Protein AF-A0A250IG77-F1 (afdb_monomer)

Foldseek 3Di:
DDDDDDDDDDDDDPPPPPPPPPPPDLFWKWKFFDDKDKDPKDQQAFDKDFAPAQKAWFKKAWAAFSRTIIMTMIGHIFMAGPPPRHTDDFDKHKAKDDKDFWDQQQAQDKDFAPFLKAWGIKGWHDHSRTTIITIIIWIATNNFTWGWPPKDKDPWDQRNPRDMDGHPRQKGWGMKGHHRGSRTTIMTMITIIIGPPRGDDDDDDDDDDDDDDDDDDDDDDDDDDDDDDDDDDDDDDDDDDDD

Secondary structure (DSSP, 8-state):
-----PPP--------------------EEEEEEEEEEPPPEESTTEEEEPPTT-EEEEEEEESSTTSEEEEEEEEEEEEETTT--B----EEEEE-PPPPPEETTBTPPEEPPTTEEEEEEEEESSTTSEEEEEEEEEEETTEEEEEEEEEE---EETTBTPPEE--TTEEEEEEEEESSTTSEEEEEEEEEEETT---------------------PPPPPPP--PPP--PPPPP-PPPP-

Solvent-accessible surface area (backbone atoms only — not comparable to full-atom values): 14290 Å² total; per-residue (Å²): 134,90,82,89,81,85,82,90,79,86,80,83,79,81,78,80,78,79,80,78,76,76,78,75,72,62,50,53,38,30,45,26,52,65,57,76,46,72,51,75,71,39,48,39,40,67,31,74,48,64,46,60,89,70,32,32,28,32,30,42,31,30,29,50,58,58,83,15,43,29,31,42,26,26,21,31,69,43,39,24,34,69,87,80,63,44,80,47,92,73,52,74,45,70,47,76,50,72,64,48,70,78,38,50,37,36,74,47,53,72,47,66,40,57,92,38,32,30,30,26,29,44,31,30,38,58,57,64,82,19,44,32,30,41,22,31,24,44,46,25,51,72,82,35,47,34,39,71,42,83,71,44,69,54,69,78,38,47,41,36,72,54,51,70,47,65,49,58,73,54,26,34,28,29,31,43,29,31,38,46,54,62,87,33,41,33,34,42,26,30,22,28,37,34,46,53,84,45,62,76,82,72,88,81,76,90,78,88,84,83,91,84,83,86,83,89,82,82,83,83,79,86,81,80,84,83,83,79,85,88,86,81,90,78,81,88,81,79,85,82,83,89,130

pLDDT: mean 78.11, std 23.43, range [30.56, 98.81]

Sequence (243 aa):
MSALRPKNSFALLFMGSCLVSSLASAQTILIVPLERTDSSSMKESNSSYTCPSDKVLTGRMHTGDENGQTTYQCASLEAIDADTLAPISGTIRIEAQNWSGNIKESSGTWYNAPAGMVLIGRAHDGDENGNTRYRPARITLNGRAIEIIDSKTSGDIKESSGTWFKTETRQVMTGRMHKGDENKYTQYKSGTMRVTGSASSAPQAEGSGSTQTAPDAKAPAPQKTQTTPPGKTATPGSAPAPH

Radius of gyration: 30.43 Å; Cα contacts (8 Å, |Δi|>4): 508; chains: 1; bounding box: 106×56×99 Å

Structure (mmCIF, N/CA/C/O backbone):
data_AF-A0A250IG77-F1
#
_entry.id   AF-A0A250IG77-F1
#
loop_
_atom_site.group_PDB
_atom_site.id
_atom_site.type_symbol
_atom_site.label_atom_id
_atom_site.label_alt_id
_atom_site.label_comp_id
_atom_site.label_asym_id
_atom_site.label_entity_id
_atom_site.label_seq_id
_atom_site.pdbx_PDB_ins_code
_atom_site.Cartn_x
_atom_site.Cartn_y
_atom_site.Cartn_z
_atom_site.occupancy
_atom_site.B_iso_or_equiv
_atom_site.auth_seq_id
_atom_site.auth_comp_id
_atom_site.auth_asym_id
_atom_site.auth_atom_id
_atom_site.pdbx_PDB_model_num
ATOM 1 N N . MET A 1 1 ? -68.546 -6.751 67.400 1.00 44.62 1 MET A N 1
ATOM 2 C CA . MET A 1 1 ? -69.100 -6.659 66.030 1.00 44.62 1 MET A CA 1
ATOM 3 C C . MET A 1 1 ? -68.582 -5.356 65.427 1.00 44.62 1 MET A C 1
ATOM 5 O O . MET A 1 1 ? -69.090 -4.300 65.755 1.00 44.62 1 MET A O 1
ATOM 9 N N . SER A 1 2 ? -67.345 -5.340 64.928 1.00 44.12 2 SER A N 1
ATOM 10 C CA . SER A 1 2 ? -67.008 -5.407 63.491 1.00 44.12 2 SER A CA 1
ATOM 11 C C . SER A 1 2 ? -67.890 -4.532 62.597 1.00 44.12 2 SER A C 1
ATOM 13 O O . SER A 1 2 ? -68.978 -4.960 62.238 1.00 44.12 2 SER A O 1
ATOM 15 N N . ALA A 1 3 ? -67.393 -3.354 62.204 1.00 42.94 3 ALA A N 1
ATOM 16 C CA . ALA A 1 3 ? -66.965 -3.075 60.823 1.00 42.94 3 ALA A CA 1
ATOM 17 C C . ALA A 1 3 ? -66.635 -1.577 60.640 1.00 42.94 3 ALA A C 1
ATOM 19 O O . ALA A 1 3 ? -67.526 -0.738 60.541 1.00 42.94 3 ALA A O 1
ATOM 20 N N . LEU A 1 4 ? -65.340 -1.258 60.532 1.00 44.72 4 LEU A N 1
ATOM 21 C CA . LEU A 1 4 ? -64.867 -0.076 59.811 1.00 44.72 4 LEU A CA 1
ATOM 22 C C . LEU A 1 4 ? -64.847 -0.393 58.306 1.00 44.72 4 LEU A C 1
ATOM 24 O O . LEU A 1 4 ? -64.380 -1.460 57.908 1.00 44.72 4 LEU A O 1
ATOM 28 N N . ARG A 1 5 ? -65.260 0.558 57.464 1.00 49.44 5 ARG A N 1
ATOM 29 C CA . ARG A 1 5 ? -64.833 0.646 56.057 1.00 49.44 5 ARG A CA 1
ATOM 30 C C . ARG A 1 5 ? -64.412 2.084 55.743 1.00 49.44 5 ARG A C 1
ATOM 32 O O . ARG A 1 5 ? -65.267 2.967 55.802 1.00 49.44 5 ARG A O 1
ATOM 39 N N . PRO A 1 6 ? -63.147 2.340 55.372 1.00 49.59 6 PRO A N 1
ATOM 40 C CA . PRO A 1 6 ? -62.756 3.582 54.724 1.00 49.59 6 PRO A CA 1
ATOM 41 C C . PRO A 1 6 ? -62.931 3.501 53.203 1.00 49.59 6 PRO A C 1
ATOM 43 O O . PRO A 1 6 ? -62.907 2.430 52.598 1.00 49.59 6 PRO A O 1
ATOM 46 N N . LYS A 1 7 ? -63.134 4.680 52.616 1.00 51.81 7 LYS A N 1
ATOM 47 C CA . LYS A 1 7 ? -63.406 4.954 51.204 1.00 51.81 7 LYS A CA 1
ATOM 48 C C . LYS A 1 7 ? -62.146 4.758 50.349 1.00 51.81 7 LYS A C 1
ATOM 50 O O . LYS A 1 7 ? -61.064 5.185 50.740 1.00 51.81 7 LYS A O 1
ATOM 55 N N . ASN A 1 8 ? -62.326 4.158 49.172 1.00 49.00 8 ASN A N 1
ATOM 56 C CA . ASN A 1 8 ? -61.324 4.066 48.111 1.00 49.00 8 ASN A CA 1
ATOM 57 C C . ASN A 1 8 ? -60.872 5.464 47.663 1.00 49.00 8 ASN A C 1
ATOM 59 O O . ASN A 1 8 ? -61.681 6.221 47.129 1.00 49.00 8 ASN A O 1
ATOM 63 N N . SER A 1 9 ? -59.577 5.746 47.783 1.00 51.50 9 SER A N 1
ATOM 64 C CA . SER A 1 9 ? -58.898 6.796 47.022 1.00 51.50 9 SER A CA 1
ATOM 65 C C . SER A 1 9 ? -57.904 6.120 46.088 1.00 51.50 9 SER A C 1
ATOM 67 O O . SER A 1 9 ? -56.843 5.669 46.512 1.00 51.50 9 SER A O 1
ATOM 69 N N . PHE A 1 10 ? -58.281 6.002 44.817 1.00 49.00 10 PHE A N 1
ATOM 70 C CA . PHE A 1 10 ? -57.420 5.488 43.757 1.00 49.00 10 PHE A CA 1
ATOM 71 C C . PHE A 1 10 ? -56.623 6.673 43.196 1.00 49.00 10 PHE A C 1
ATOM 73 O O . PHE A 1 10 ? -57.133 7.449 42.391 1.00 49.00 10 PHE A O 1
ATOM 80 N N . ALA A 1 11 ? -55.396 6.869 43.682 1.00 52.88 11 ALA A N 1
ATOM 81 C CA . ALA A 1 11 ? -54.464 7.841 43.121 1.00 52.88 11 ALA A CA 1
ATOM 82 C C . ALA A 1 11 ? -53.708 7.178 41.961 1.00 52.88 11 ALA A C 1
ATOM 84 O O . ALA A 1 11 ? -52.839 6.334 42.174 1.00 52.88 11 ALA A O 1
ATOM 85 N N . LEU A 1 12 ? -54.074 7.536 40.729 1.00 47.31 12 LEU A N 1
ATOM 86 C CA . LEU A 1 12 ? -53.407 7.079 39.515 1.00 47.31 12 LEU A CA 1
ATOM 87 C C . LEU A 1 12 ? -52.185 7.973 39.254 1.00 47.31 12 LEU A C 1
ATOM 89 O O . LEU A 1 12 ? -52.312 9.091 38.759 1.00 47.31 12 LEU A O 1
ATOM 93 N N . LEU A 1 13 ? -51.002 7.490 39.633 1.00 45.78 13 LEU A N 1
ATOM 94 C CA . LEU A 1 13 ? -49.726 8.163 39.401 1.00 45.78 13 LEU A CA 1
ATOM 95 C C . LEU A 1 13 ? -49.204 7.780 38.004 1.00 45.78 13 LEU A C 1
ATOM 97 O O . LEU A 1 13 ? -48.682 6.684 37.809 1.00 45.78 13 LEU A O 1
ATOM 101 N N . PHE A 1 14 ? -49.353 8.667 37.018 1.00 49.00 14 PHE A N 1
ATOM 102 C CA . PHE A 1 14 ? -48.696 8.513 35.717 1.00 49.00 14 PHE A CA 1
ATOM 103 C C . PHE A 1 14 ? -47.200 8.832 35.870 1.00 49.00 14 PHE A C 1
ATOM 105 O O . PHE A 1 14 ? -46.791 9.991 35.816 1.00 49.00 14 PHE A O 1
ATOM 112 N N . MET A 1 15 ? -46.368 7.805 36.062 1.00 58.28 15 MET A N 1
ATOM 113 C CA . MET A 1 15 ? -44.931 7.920 35.810 1.00 58.28 15 MET A CA 1
ATOM 114 C C . MET A 1 15 ? -44.719 8.006 34.296 1.00 58.28 15 MET A C 1
ATOM 116 O O . MET A 1 15 ? -44.738 6.999 33.591 1.00 58.28 15 MET A O 1
ATOM 120 N N . GLY A 1 16 ? -44.542 9.228 33.794 1.00 53.66 16 GLY A N 1
ATOM 121 C CA . GLY A 1 16 ? -44.056 9.473 32.442 1.00 53.66 16 GLY A CA 1
ATOM 122 C C . GLY A 1 16 ? -42.632 8.942 32.304 1.00 53.66 16 GLY A C 1
ATOM 123 O O . GLY A 1 16 ? -41.673 9.618 32.666 1.00 53.66 16 GLY A O 1
ATOM 124 N N . SER A 1 17 ? -42.497 7.715 31.802 1.00 55.66 17 SER A N 1
ATOM 125 C CA . SER A 1 17 ? -41.216 7.160 31.375 1.00 55.66 17 SER A CA 1
ATOM 126 C C . SER A 1 17 ? -40.804 7.865 30.085 1.00 55.66 17 SER A C 1
ATOM 128 O O . SER A 1 17 ? -41.314 7.579 29.002 1.00 55.66 17 SER A O 1
ATOM 130 N N . CYS A 1 18 ? -39.922 8.853 30.215 1.00 49.91 18 CYS A N 1
ATOM 131 C CA . CYS A 1 18 ? -39.268 9.478 29.078 1.00 49.91 18 CYS A CA 1
ATOM 132 C C . CYS A 1 18 ? -38.214 8.491 28.554 1.00 49.91 18 CYS A C 1
ATOM 134 O O . CYS A 1 18 ? -37.095 8.428 29.062 1.00 49.91 18 CYS A O 1
ATOM 136 N N . LEU A 1 19 ? -38.599 7.673 27.573 1.00 50.84 19 LEU A N 1
ATOM 137 C CA . LEU A 1 19 ? -37.676 6.863 26.782 1.00 50.84 19 LEU A CA 1
ATOM 138 C C . LEU A 1 19 ? -36.821 7.806 25.926 1.00 50.84 19 LEU A C 1
ATOM 140 O O . LEU A 1 19 ? -37.134 8.077 24.767 1.00 50.84 19 LEU A O 1
ATOM 144 N N . VAL A 1 20 ? -35.725 8.311 26.496 1.00 56.19 20 VAL A N 1
ATOM 145 C CA . VAL A 1 20 ? -34.598 8.819 25.708 1.00 56.19 20 VAL A CA 1
ATOM 146 C C . VAL A 1 20 ? -34.033 7.633 24.939 1.00 56.19 20 VAL A C 1
ATOM 148 O O . VAL A 1 20 ? -33.220 6.859 25.437 1.00 56.19 20 VAL A O 1
ATOM 151 N N . SER A 1 21 ? -34.537 7.452 23.722 1.00 53.34 21 SER A N 1
ATOM 152 C CA . SER A 1 21 ? -33.991 6.500 22.768 1.00 53.34 21 SER A CA 1
ATOM 153 C C . SER A 1 21 ? -32.617 7.023 22.366 1.00 53.34 21 SER A C 1
ATOM 155 O O . SER A 1 21 ? -32.501 7.892 21.505 1.00 53.34 21 SER A O 1
ATOM 157 N N . SER A 1 22 ? -31.574 6.559 23.057 1.00 56.19 22 SER A N 1
ATOM 158 C CA . SER A 1 22 ? -30.196 6.772 22.630 1.00 56.19 22 SER A CA 1
ATOM 159 C C . SER A 1 22 ? -30.050 6.107 21.266 1.00 56.19 22 SER A C 1
ATOM 161 O O . SER A 1 22 ? -30.058 4.882 21.150 1.00 56.19 22 SER A O 1
ATOM 163 N N . LEU A 1 23 ? -29.969 6.921 20.216 1.00 53.47 23 LEU A N 1
ATOM 164 C CA . LEU A 1 23 ? -29.430 6.477 18.943 1.00 53.47 23 LEU A CA 1
ATOM 165 C C . LEU A 1 23 ? -27.947 6.203 19.195 1.00 53.47 23 LEU A C 1
ATOM 167 O O . LEU A 1 23 ? -27.118 7.105 19.106 1.00 53.47 23 LEU A O 1
ATOM 171 N N . ALA A 1 24 ? -27.623 4.972 19.588 1.00 55.81 24 ALA A N 1
ATOM 172 C CA . ALA A 1 24 ? -26.251 4.503 19.577 1.00 55.81 24 ALA A CA 1
ATOM 173 C C . ALA A 1 24 ? -25.778 4.579 18.121 1.00 55.81 24 ALA A C 1
ATOM 175 O O . ALA A 1 24 ? -26.185 3.771 17.285 1.00 55.81 24 ALA A O 1
ATOM 176 N N . SER A 1 25 ? -24.982 5.603 17.804 1.00 58.41 25 SER A N 1
ATOM 177 C CA . SER A 1 25 ? -24.300 5.675 16.517 1.00 58.41 25 SER A CA 1
ATOM 178 C C . SER A 1 25 ? -23.472 4.403 16.372 1.00 58.41 25 SER A C 1
ATOM 180 O O . SER A 1 25 ? -22.754 4.013 17.297 1.00 58.41 25 SER A O 1
ATOM 182 N N . ALA A 1 26 ? -23.616 3.717 15.241 1.00 69.44 26 ALA A N 1
ATOM 183 C CA . ALA A 1 26 ? -22.794 2.561 14.937 1.00 69.44 26 ALA A CA 1
ATOM 184 C C . ALA A 1 26 ? -21.328 3.017 14.919 1.00 69.44 26 ALA A C 1
ATOM 186 O O . ALA A 1 26 ? -20.930 3.804 14.059 1.00 69.44 26 ALA A O 1
ATOM 187 N N . GLN A 1 27 ? -20.547 2.565 15.904 1.00 84.06 27 GLN A N 1
ATOM 188 C CA . GLN A 1 27 ? -19.141 2.931 16.034 1.00 84.06 27 GLN A CA 1
ATOM 189 C C . GLN A 1 27 ? -18.409 2.591 14.735 1.00 84.06 27 GLN A C 1
ATOM 191 O O . GLN A 1 27 ? -18.362 1.428 14.353 1.00 84.06 27 GLN A O 1
ATOM 196 N N . THR A 1 28 ? -17.823 3.572 14.050 1.00 94.50 28 THR A N 1
ATOM 197 C CA . THR A 1 28 ? -17.035 3.298 12.841 1.00 94.50 28 THR A CA 1
ATOM 198 C C . THR A 1 28 ? -15.580 3.084 13.227 1.00 94.50 28 THR A C 1
ATOM 200 O O . THR A 1 28 ? -14.943 3.977 13.773 1.00 94.50 28 THR A O 1
ATOM 203 N N . ILE A 1 29 ? -15.045 1.901 12.922 1.00 97.50 29 ILE A N 1
ATOM 204 C CA . ILE A 1 29 ? -13.653 1.549 13.219 1.00 97.50 29 ILE A CA 1
ATOM 205 C C . ILE A 1 29 ? -12.837 1.585 11.932 1.00 97.50 29 ILE A C 1
ATOM 207 O O . ILE A 1 29 ? -13.171 0.898 10.958 1.00 97.50 29 ILE A O 1
ATOM 211 N N . LEU A 1 30 ? -11.749 2.350 11.945 1.00 98.19 30 LEU A N 1
ATOM 212 C CA . LEU A 1 30 ? -10.751 2.370 10.881 1.00 98.19 30 LEU A CA 1
ATOM 213 C C . LEU A 1 30 ? -9.507 1.604 11.319 1.00 98.19 30 LEU A C 1
ATOM 215 O O . LEU A 1 30 ? -9.158 1.607 12.495 1.00 98.19 30 LEU A O 1
ATOM 219 N N . ILE A 1 31 ? -8.817 0.989 10.363 1.00 98.50 31 ILE A N 1
ATOM 220 C CA . ILE A 1 31 ? -7.440 0.530 10.555 1.00 98.50 31 ILE A CA 1
ATOM 221 C C . ILE A 1 31 ? -6.542 1.464 9.748 1.00 98.50 31 ILE A C 1
ATOM 223 O O . ILE A 1 31 ? -6.747 1.637 8.545 1.00 98.50 31 ILE A O 1
ATOM 227 N N . VAL A 1 32 ? -5.567 2.088 10.400 1.00 98.62 32 VAL A N 1
ATOM 228 C CA . VAL A 1 32 ? -4.735 3.142 9.810 1.00 98.62 32 VAL A CA 1
ATOM 229 C C . VAL A 1 32 ? -3.244 2.822 9.938 1.00 98.62 32 VAL A C 1
ATOM 231 O O . VAL A 1 32 ? -2.846 2.128 10.872 1.00 98.62 32 VAL A O 1
ATOM 234 N N . PRO A 1 33 ? -2.401 3.317 9.013 1.00 98.62 33 PRO A N 1
ATOM 235 C CA . PRO A 1 33 ? -0.952 3.342 9.193 1.00 98.62 33 PRO A CA 1
ATOM 236 C C . PRO A 1 33 ? -0.542 4.083 10.471 1.00 98.62 33 PRO A C 1
ATOM 238 O O . PRO A 1 33 ? -0.956 5.224 10.665 1.00 98.62 33 PRO A O 1
ATOM 241 N N . LEU A 1 34 ? 0.320 3.466 11.281 1.00 97.62 34 LEU A N 1
ATOM 242 C CA . LEU A 1 34 ? 0.902 4.067 12.484 1.00 97.62 34 LEU A CA 1
ATOM 243 C C . LEU A 1 34 ? 2.367 4.457 12.248 1.00 97.62 34 LEU A C 1
ATOM 245 O O . LEU A 1 34 ? 2.665 5.609 11.939 1.00 97.62 34 LEU A O 1
ATOM 249 N N . GLU A 1 35 ? 3.293 3.497 12.327 1.00 97.81 35 GLU A N 1
ATOM 250 C CA . GLU A 1 35 ? 4.724 3.764 12.163 1.00 97.81 35 GLU A CA 1
ATOM 251 C C . GLU A 1 35 ? 5.185 3.387 10.764 1.00 97.81 35 GLU A C 1
ATOM 253 O O . GLU A 1 35 ? 5.147 2.213 10.383 1.00 97.81 35 GLU A O 1
ATOM 258 N N . ARG A 1 36 ? 5.662 4.384 10.016 1.00 98.38 36 ARG A N 1
ATOM 259 C CA . ARG A 1 36 ? 6.158 4.230 8.647 1.00 98.38 36 ARG A CA 1
ATOM 260 C C . ARG A 1 36 ? 7.675 4.110 8.629 1.00 98.38 36 ARG A C 1
ATOM 262 O O . ARG A 1 36 ? 8.375 4.943 9.195 1.00 98.38 36 ARG A O 1
ATOM 269 N N . THR A 1 37 ? 8.170 3.102 7.927 1.00 98.19 37 THR A N 1
ATOM 270 C CA . THR A 1 37 ? 9.596 2.819 7.757 1.00 98.19 37 THR A CA 1
ATOM 271 C C . THR A 1 37 ? 9.890 2.518 6.299 1.00 98.19 37 THR A C 1
ATOM 273 O O . THR A 1 37 ? 9.183 1.719 5.677 1.00 98.19 37 THR A O 1
ATOM 276 N N . ASP A 1 38 ? 10.947 3.122 5.774 1.00 98.38 38 ASP A N 1
ATOM 277 C CA . ASP A 1 38 ? 11.405 2.869 4.414 1.00 98.38 38 ASP A CA 1
ATOM 278 C C . ASP A 1 38 ? 12.317 1.625 4.401 1.00 98.38 38 ASP A C 1
ATOM 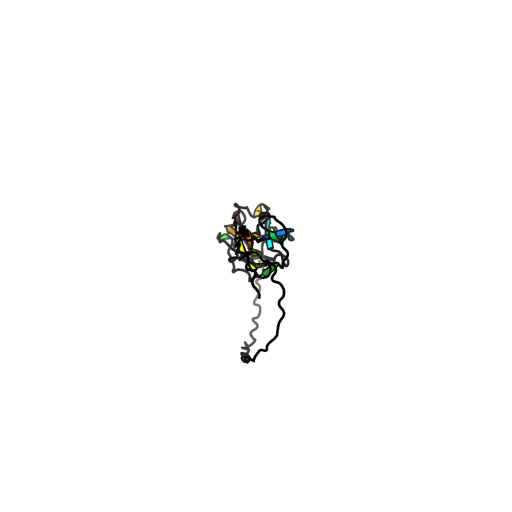280 O O . ASP A 1 38 ? 13.055 1.357 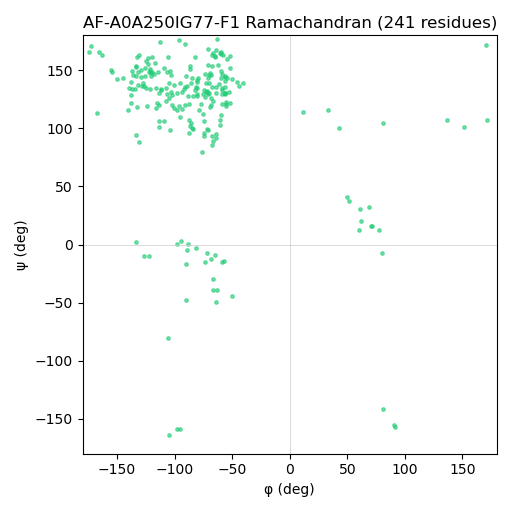5.352 1.00 98.38 38 ASP A O 1
ATOM 284 N N . SER A 1 39 ? 12.235 0.824 3.342 1.00 97.69 39 SER A N 1
ATOM 285 C CA . SER A 1 39 ? 13.111 -0.324 3.126 1.00 97.69 39 SER A CA 1
ATOM 286 C C . SER A 1 39 ? 14.526 0.132 2.772 1.00 97.69 39 SER A C 1
ATOM 288 O O . SER A 1 39 ? 14.760 1.280 2.396 1.00 97.69 39 SER A O 1
ATOM 290 N N . SER A 1 40 ? 15.486 -0.791 2.781 1.00 96.31 40 SER A N 1
ATOM 291 C CA . SER A 1 40 ? 16.699 -0.585 1.987 1.00 96.31 40 SER A CA 1
ATOM 292 C C . SER A 1 40 ? 16.331 -0.446 0.506 1.00 96.31 40 SER A C 1
ATOM 294 O O . SER A 1 40 ? 15.344 -1.033 0.048 1.00 96.31 40 SER A O 1
ATOM 296 N N . SER A 1 41 ? 17.116 0.329 -0.240 1.00 94.19 41 SER A N 1
ATOM 297 C CA . SER A 1 41 ? 16.988 0.392 -1.694 1.00 94.19 41 SER A CA 1
ATOM 298 C C . SER A 1 41 ? 17.468 -0.905 -2.339 1.00 94.19 41 SER A C 1
ATOM 300 O O . SER A 1 41 ? 18.453 -1.499 -1.898 1.00 94.19 41 SER A O 1
ATOM 302 N N . MET A 1 42 ? 16.802 -1.319 -3.408 1.00 93.19 42 MET A N 1
ATOM 303 C CA . MET A 1 42 ? 17.156 -2.498 -4.191 1.00 93.19 42 MET A CA 1
ATOM 304 C C . MET A 1 42 ? 17.037 -2.200 -5.678 1.00 93.19 42 MET A C 1
ATOM 306 O O . MET A 1 42 ? 16.191 -1.401 -6.070 1.00 93.19 42 MET A O 1
ATOM 310 N N . LYS A 1 43 ? 17.863 -2.858 -6.490 1.00 90.19 43 LYS A N 1
ATOM 311 C CA . LYS A 1 43 ? 17.778 -2.752 -7.947 1.00 90.19 43 LYS A CA 1
ATOM 312 C C . LYS A 1 43 ? 16.372 -3.140 -8.404 1.00 90.19 43 LYS A C 1
ATOM 314 O O . LYS A 1 43 ? 15.851 -4.131 -7.902 1.00 90.19 43 LYS A O 1
ATOM 319 N N . GLU A 1 44 ? 15.764 -2.386 -9.313 1.00 83.56 44 GLU A N 1
ATOM 320 C CA . GLU A 1 44 ? 14.399 -2.657 -9.781 1.00 83.56 44 GLU A CA 1
ATOM 321 C C . GLU A 1 44 ? 14.303 -4.000 -10.513 1.00 83.56 44 GLU A C 1
ATOM 323 O O . GLU A 1 44 ? 13.460 -4.832 -10.155 1.00 83.56 44 GLU A O 1
ATOM 328 N N . SER A 1 45 ? 15.209 -4.247 -11.467 1.00 85.06 45 SER A N 1
ATOM 329 C CA . SER A 1 45 ? 15.297 -5.533 -12.161 1.00 85.06 45 SER A CA 1
ATOM 330 C C . SER A 1 45 ? 15.557 -6.669 -11.168 1.00 85.06 45 SER A C 1
ATOM 332 O O . SER A 1 45 ? 16.491 -6.591 -10.360 1.00 85.06 45 SER A O 1
ATOM 334 N N . ASN A 1 46 ? 14.803 -7.758 -11.290 1.00 85.94 46 ASN A N 1
ATOM 335 C CA . ASN A 1 46 ? 14.952 -8.982 -10.495 1.00 85.94 46 ASN A CA 1
ATOM 336 C C . ASN A 1 46 ? 14.752 -8.757 -8.983 1.00 85.94 46 ASN A C 1
ATOM 338 O O . ASN A 1 46 ? 15.345 -9.453 -8.152 1.00 85.94 46 ASN A O 1
ATOM 342 N N . SER A 1 47 ? 13.916 -7.786 -8.610 1.00 90.69 47 SER A N 1
ATOM 343 C CA . SER A 1 47 ? 13.545 -7.527 -7.222 1.00 90.69 47 SER A CA 1
ATOM 344 C C . SER A 1 47 ? 12.315 -8.318 -6.795 1.00 90.69 47 SER A C 1
ATOM 346 O O . SER A 1 47 ? 11.353 -8.511 -7.534 1.00 90.69 47 SER A O 1
ATOM 348 N N . SER A 1 48 ? 12.308 -8.741 -5.535 1.00 95.50 48 SER A N 1
ATOM 349 C CA . SER A 1 48 ? 11.115 -9.252 -4.871 1.00 95.50 48 SER A CA 1
ATOM 350 C C . SER A 1 48 ? 11.106 -8.743 -3.444 1.00 95.50 48 SER A C 1
ATOM 352 O O . SER A 1 48 ? 11.975 -9.090 -2.646 1.00 95.50 48 SER A O 1
ATOM 354 N N . TYR A 1 49 ? 10.109 -7.929 -3.121 1.00 97.56 49 TYR A N 1
ATOM 355 C CA . TYR A 1 49 ? 9.966 -7.312 -1.817 1.00 97.56 49 TYR A CA 1
ATOM 356 C C . TYR A 1 49 ? 8.599 -7.615 -1.212 1.00 97.56 49 TYR A C 1
ATOM 358 O O . TYR A 1 49 ? 7.558 -7.518 -1.860 1.00 97.56 49 TYR A O 1
ATOM 366 N N . THR A 1 50 ? 8.599 -7.979 0.063 1.00 98.38 50 THR A N 1
ATOM 367 C CA . THR A 1 50 ? 7.412 -8.002 0.918 1.00 98.38 50 THR A CA 1
ATOM 368 C C . THR A 1 50 ? 7.771 -7.215 2.169 1.00 98.38 50 THR A C 1
ATOM 370 O O . THR A 1 50 ? 8.869 -7.390 2.699 1.00 98.38 50 THR A O 1
ATOM 373 N N . CYS A 1 51 ? 6.866 -6.353 2.629 1.00 98.50 51 CYS A N 1
ATOM 374 C CA . CYS A 1 51 ? 7.019 -5.678 3.908 1.00 98.50 51 CYS A CA 1
ATOM 375 C C . CYS A 1 51 ? 7.292 -6.696 5.031 1.00 98.50 51 CYS A C 1
ATOM 377 O O . CYS A 1 51 ? 6.844 -7.845 4.938 1.00 98.50 51 CYS A O 1
ATOM 379 N N . PRO A 1 52 ? 8.001 -6.289 6.101 1.00 97.12 52 PRO A N 1
ATOM 380 C CA . PRO A 1 52 ? 8.132 -7.109 7.301 1.00 97.12 52 PRO A CA 1
ATOM 381 C C . PRO A 1 52 ? 6.772 -7.581 7.828 1.00 97.12 52 PRO A C 1
ATOM 383 O O . PRO A 1 52 ? 5.732 -7.010 7.483 1.00 97.12 52 PRO A O 1
ATOM 386 N N . SER A 1 53 ? 6.785 -8.608 8.683 1.00 92.00 53 SER A N 1
ATOM 387 C CA . SER A 1 53 ? 5.563 -9.110 9.317 1.00 92.00 53 SER A CA 1
ATOM 388 C C . SER A 1 53 ? 4.767 -7.969 9.955 1.00 92.00 53 SER A C 1
ATOM 390 O O . SER A 1 53 ? 5.339 -7.015 10.485 1.00 92.00 53 SER A O 1
ATOM 392 N N . ASP A 1 54 ? 3.443 -8.063 9.856 1.00 93.44 54 ASP A N 1
ATOM 393 C CA . ASP A 1 54 ? 2.497 -7.097 10.425 1.00 93.44 54 ASP A CA 1
ATOM 394 C C . ASP A 1 54 ? 2.603 -5.668 9.863 1.00 93.44 54 ASP A C 1
ATOM 396 O O . ASP A 1 54 ? 2.111 -4.711 10.466 1.00 93.44 54 ASP A O 1
ATOM 400 N N . LYS A 1 55 ? 3.196 -5.511 8.670 1.00 98.56 55 LYS A N 1
ATOM 401 C CA . LYS A 1 55 ? 3.243 -4.236 7.949 1.00 98.56 55 LYS A CA 1
ATOM 402 C C . LYS A 1 55 ? 2.645 -4.318 6.546 1.00 98.56 55 LYS A C 1
ATOM 404 O O . LYS A 1 55 ? 2.625 -5.368 5.906 1.00 98.56 55 LYS A O 1
ATOM 409 N N . VAL A 1 56 ? 2.186 -3.170 6.052 1.00 98.75 56 VAL A N 1
ATOM 410 C CA . VAL A 1 56 ? 1.598 -3.010 4.709 1.00 98.75 56 VAL A CA 1
ATOM 411 C C . VAL A 1 56 ? 2.310 -1.934 3.908 1.00 98.75 56 VAL A C 1
ATOM 413 O O . VAL A 1 56 ? 2.933 -1.048 4.490 1.00 98.75 56 VAL A O 1
ATOM 416 N N . LEU A 1 57 ? 2.197 -1.983 2.579 1.00 98.81 57 LEU A N 1
ATOM 417 C CA . LEU A 1 57 ? 2.775 -0.960 1.712 1.00 98.81 57 LEU A CA 1
ATOM 418 C C . LEU A 1 57 ? 1.995 0.352 1.810 1.00 98.81 57 LEU A C 1
ATOM 420 O O . LEU A 1 57 ? 0.768 0.397 1.675 1.00 98.81 57 LEU A O 1
ATOM 424 N N . THR A 1 58 ? 2.738 1.439 1.978 1.00 98.75 58 THR A N 1
ATOM 425 C CA . THR A 1 58 ? 2.207 2.805 2.040 1.00 98.75 58 THR A CA 1
ATOM 426 C C . THR A 1 58 ? 2.982 3.791 1.173 1.00 98.75 58 THR A C 1
ATOM 428 O O . THR A 1 58 ? 2.665 4.978 1.152 1.00 98.75 58 THR A O 1
ATOM 431 N N . GLY A 1 59 ? 3.990 3.327 0.440 1.00 98.00 59 GLY A N 1
ATOM 432 C CA . GLY A 1 59 ? 4.695 4.151 -0.526 1.00 98.00 59 GLY A CA 1
ATOM 433 C C . GLY A 1 59 ? 5.717 3.375 -1.340 1.00 98.00 59 GLY A C 1
ATOM 434 O O . GLY A 1 59 ? 6.100 2.253 -0.999 1.00 98.00 59 GLY A O 1
ATOM 435 N N . ARG A 1 60 ? 6.159 4.003 -2.424 1.00 96.75 60 ARG A N 1
ATOM 436 C CA . ARG A 1 60 ? 7.248 3.534 -3.277 1.00 96.75 60 ARG A CA 1
ATOM 437 C C . ARG A 1 60 ? 7.946 4.734 -3.902 1.00 96.75 60 ARG A C 1
ATOM 439 O O . ARG A 1 60 ? 7.293 5.693 -4.308 1.00 96.75 60 ARG A O 1
ATOM 446 N N . MET A 1 61 ? 9.257 4.633 -4.022 1.00 94.25 61 MET A N 1
ATOM 447 C CA . MET A 1 61 ? 10.091 5.479 -4.860 1.00 94.25 61 MET A CA 1
ATOM 448 C C . MET A 1 61 ? 10.901 4.581 -5.779 1.00 94.25 61 MET A C 1
ATOM 450 O O . MET A 1 61 ? 11.321 3.496 -5.378 1.00 94.25 61 MET A O 1
ATOM 454 N N . HIS A 1 62 ? 11.120 5.057 -6.990 1.00 89.31 62 HIS A N 1
ATOM 455 C CA . HIS A 1 62 ? 12.081 4.496 -7.917 1.00 89.31 62 HIS A CA 1
ATOM 456 C C . HIS A 1 62 ? 12.920 5.650 -8.485 1.00 89.31 62 HIS A C 1
ATOM 458 O O . HIS A 1 62 ? 12.436 6.780 -8.540 1.00 89.31 62 HIS A O 1
ATOM 464 N N . THR A 1 63 ? 14.185 5.403 -8.810 1.00 87.06 63 THR A N 1
ATOM 465 C CA . THR A 1 63 ? 15.112 6.386 -9.394 1.00 87.06 63 THR A CA 1
ATOM 466 C C . THR A 1 63 ? 15.895 5.727 -10.514 1.00 87.06 63 THR A C 1
ATOM 468 O O . THR A 1 63 ? 16.515 4.700 -10.245 1.00 87.06 63 THR A O 1
ATOM 471 N N . GLY A 1 64 ? 16.028 6.384 -11.665 1.00 83.50 64 GLY A N 1
ATOM 472 C CA . GLY A 1 64 ? 16.853 5.878 -12.764 1.00 83.50 64 GLY A CA 1
ATOM 473 C C . GLY A 1 64 ? 16.082 4.994 -13.736 1.00 83.50 64 GLY A C 1
ATOM 474 O O . GLY A 1 64 ? 14.884 5.211 -13.908 1.00 83.50 64 GLY A O 1
ATOM 475 N N . ASP A 1 65 ? 16.822 4.115 -14.413 1.00 76.38 65 ASP A N 1
ATOM 476 C CA . ASP A 1 65 ? 16.267 3.121 -15.327 1.00 76.38 65 ASP A CA 1
ATOM 477 C C . ASP A 1 65 ? 16.051 1.748 -14.629 1.00 76.38 65 ASP A C 1
ATOM 479 O O . ASP A 1 65 ? 16.037 1.691 -13.398 1.00 76.38 65 ASP A O 1
ATOM 483 N N . GLU A 1 66 ? 15.957 0.615 -15.340 1.00 66.88 66 GLU A N 1
ATOM 484 C CA . GLU A 1 66 ? 15.703 -0.688 -14.700 1.00 66.88 66 GLU A CA 1
ATOM 485 C C . GLU A 1 66 ? 16.890 -1.154 -13.841 1.00 66.88 66 GLU A C 1
ATOM 487 O O . GLU A 1 66 ? 16.787 -2.084 -13.025 1.00 66.88 66 GLU A O 1
ATOM 492 N N . ASN A 1 67 ? 18.041 -0.487 -13.989 1.00 77.75 67 ASN A N 1
ATOM 493 C CA . ASN A 1 67 ? 19.201 -0.607 -13.107 1.00 77.75 67 ASN A CA 1
ATOM 494 C C . ASN A 1 67 ? 19.181 0.359 -11.923 1.00 77.75 67 ASN A C 1
ATOM 496 O O . ASN A 1 67 ? 20.042 0.296 -11.043 1.00 77.75 67 ASN A O 1
ATOM 500 N N . GLY A 1 68 ? 18.182 1.218 -11.906 1.00 85.25 68 GLY A N 1
ATOM 501 C CA . GLY A 1 68 ? 17.800 2.127 -10.865 1.00 85.25 68 GLY A CA 1
ATOM 502 C C . GLY A 1 68 ? 17.343 1.448 -9.585 1.00 85.25 68 GLY A C 1
ATOM 503 O O . GLY A 1 68 ? 17.102 0.241 -9.491 1.00 85.25 68 GLY A O 1
ATOM 504 N N . GLN A 1 69 ? 17.243 2.279 -8.557 1.00 91.88 69 GLN A N 1
ATOM 505 C CA . GLN A 1 69 ? 17.001 1.854 -7.192 1.00 91.88 69 GLN A CA 1
ATOM 506 C C . GLN A 1 69 ? 15.544 2.083 -6.812 1.00 91.88 69 GLN A C 1
ATOM 508 O O . GLN A 1 69 ? 15.018 3.190 -6.921 1.00 91.88 69 GLN A O 1
ATOM 513 N N . THR A 1 70 ? 14.920 1.037 -6.291 1.00 94.00 70 THR A N 1
ATOM 514 C CA . THR A 1 70 ? 13.571 1.060 -5.739 1.00 94.00 70 THR A CA 1
ATOM 515 C C . THR A 1 70 ? 13.614 0.966 -4.229 1.00 94.00 70 THR A C 1
ATOM 517 O O . THR A 1 70 ? 14.297 0.118 -3.654 1.00 94.00 70 THR A O 1
ATOM 520 N N . THR A 1 71 ? 12.828 1.818 -3.584 1.00 97.25 71 THR A N 1
ATOM 521 C CA . THR A 1 71 ? 12.612 1.813 -2.141 1.00 97.25 71 THR A CA 1
ATOM 522 C C . THR A 1 71 ? 11.120 1.757 -1.862 1.00 97.25 71 THR A C 1
ATOM 524 O O . THR A 1 71 ? 10.327 2.465 -2.486 1.00 97.25 71 THR A O 1
ATOM 527 N N . TYR A 1 72 ? 10.726 0.924 -0.908 1.00 98.44 72 TYR A N 1
ATOM 528 C CA . TYR A 1 72 ? 9.342 0.792 -0.470 1.00 98.44 72 TYR A CA 1
ATOM 529 C C . TYR A 1 72 ? 9.165 1.437 0.897 1.00 98.44 72 TYR A C 1
ATOM 531 O O . TYR A 1 72 ? 10.077 1.416 1.715 1.00 98.44 72 TYR A O 1
ATOM 539 N N . GLN A 1 73 ? 7.980 1.972 1.164 1.00 98.69 73 GLN A N 1
ATOM 540 C CA . GLN A 1 73 ? 7.586 2.360 2.511 1.00 98.69 73 GLN A CA 1
ATOM 541 C C . GLN A 1 73 ? 6.563 1.362 3.041 1.00 98.69 73 GLN A C 1
ATOM 543 O O . GLN A 1 73 ? 5.556 1.085 2.384 1.00 98.69 73 GLN A O 1
ATOM 548 N N . CYS A 1 74 ? 6.820 0.867 4.246 1.00 98.81 74 CYS A N 1
ATOM 549 C CA . CYS A 1 74 ? 5.940 -0.029 4.977 1.00 98.81 74 CYS A CA 1
ATOM 550 C C . CYS A 1 74 ? 5.424 0.650 6.243 1.00 98.81 74 CYS A C 1
ATOM 552 O O . CYS A 1 74 ? 6.154 1.425 6.858 1.00 98.81 74 CYS A O 1
ATOM 554 N N . ALA A 1 75 ? 4.208 0.321 6.673 1.00 98.81 75 ALA A N 1
ATOM 555 C CA . ALA A 1 75 ? 3.647 0.824 7.921 1.00 98.81 75 ALA A CA 1
ATOM 556 C C . ALA A 1 75 ? 3.127 -0.295 8.823 1.00 98.81 75 ALA A C 1
ATOM 558 O O . ALA A 1 75 ? 2.487 -1.219 8.320 1.00 98.81 75 ALA A O 1
ATOM 559 N N . SER A 1 76 ? 3.364 -0.193 10.138 1.00 98.62 76 SER A N 1
ATOM 560 C CA . SER A 1 76 ? 2.525 -0.904 11.119 1.00 98.62 76 SER A CA 1
ATOM 561 C C . SER A 1 76 ? 1.110 -0.326 11.111 1.00 98.62 76 SER A C 1
ATOM 563 O O . SER A 1 76 ? 0.874 0.751 10.555 1.00 98.62 76 SER A O 1
ATOM 565 N N . LEU A 1 77 ? 0.168 -1.050 11.711 1.00 98.62 77 LEU A N 1
ATOM 566 C CA . LEU A 1 77 ? -1.243 -0.686 11.725 1.00 98.62 77 LEU A CA 1
ATOM 567 C C . LEU A 1 77 ? -1.765 -0.484 13.147 1.00 98.62 77 LEU A C 1
ATOM 569 O O . LEU A 1 77 ? -1.353 -1.184 14.068 1.00 98.62 77 LEU A O 1
ATOM 573 N N . GLU A 1 78 ? -2.727 0.421 13.285 1.00 98.25 78 GLU A N 1
ATOM 574 C CA . GLU A 1 78 ? -3.494 0.656 14.507 1.00 98.25 78 GLU A CA 1
ATOM 575 C C . GLU A 1 78 ? -4.985 0.754 14.169 1.00 98.25 78 GLU A C 1
ATOM 577 O O . GLU A 1 78 ? -5.357 1.238 13.097 1.00 98.25 78 GLU A O 1
ATOM 582 N N . ALA A 1 79 ? -5.846 0.270 15.065 1.00 98.38 79 ALA A N 1
ATOM 583 C CA . ALA A 1 79 ? -7.284 0.463 14.952 1.00 98.38 79 ALA A CA 1
ATOM 584 C C . ALA A 1 79 ? -7.684 1.724 15.717 1.00 98.38 79 ALA A C 1
ATOM 586 O O . ALA A 1 79 ? -7.266 1.909 16.856 1.00 98.38 79 ALA A O 1
ATOM 587 N N . ILE A 1 80 ? -8.511 2.568 15.107 1.00 97.88 80 ILE A N 1
ATOM 588 C CA . ILE A 1 80 ? -8.999 3.806 15.714 1.00 97.88 80 ILE A CA 1
ATOM 589 C C . ILE A 1 80 ? -10.503 3.950 15.523 1.00 97.88 80 ILE A C 1
ATOM 591 O O . ILE A 1 80 ? -11.084 3.462 14.548 1.00 97.88 80 ILE A O 1
ATOM 595 N N . ASP A 1 81 ? -11.123 4.672 16.440 1.00 96.62 81 ASP A N 1
ATOM 596 C CA . ASP A 1 81 ? -12.469 5.196 16.275 1.00 96.62 81 ASP A CA 1
ATOM 597 C C . ASP A 1 81 ? -12.457 6.335 15.241 1.00 96.62 81 ASP A C 1
ATOM 599 O O . ASP A 1 81 ? -11.623 7.239 15.308 1.00 96.62 81 ASP A O 1
ATOM 603 N N . ALA A 1 82 ? -13.341 6.286 14.245 1.00 94.75 82 ALA A N 1
ATOM 604 C CA . ALA A 1 82 ? -13.307 7.225 13.123 1.00 94.75 82 ALA A CA 1
ATOM 605 C C . ALA A 1 82 ? -13.630 8.673 13.525 1.00 94.75 82 ALA A C 1
ATOM 607 O O . ALA A 1 82 ? -13.118 9.597 12.888 1.00 94.75 82 ALA A O 1
ATOM 608 N N . ASP A 1 83 ? -14.452 8.856 14.563 1.00 93.06 83 ASP A N 1
ATOM 609 C CA . ASP A 1 83 ? -14.951 10.163 14.991 1.00 93.06 83 ASP A CA 1
ATOM 610 C C . ASP A 1 83 ? -14.017 10.793 16.027 1.00 93.06 83 ASP A C 1
ATOM 612 O O . ASP A 1 83 ? -13.629 11.956 15.914 1.00 93.06 83 ASP A O 1
ATOM 616 N N . THR A 1 84 ? -13.622 10.012 17.032 1.00 95.44 84 THR A N 1
ATOM 617 C CA . THR A 1 84 ? -12.795 10.491 18.150 1.00 95.44 84 THR A CA 1
ATOM 618 C C . THR A 1 84 ? -11.297 10.355 17.898 1.00 95.44 84 THR A C 1
ATOM 620 O O . THR A 1 84 ? -10.506 10.987 18.595 1.00 95.44 84 THR A O 1
ATOM 623 N N . LEU A 1 85 ? -10.898 9.540 16.913 1.00 94.69 85 LEU A N 1
ATOM 624 C CA . LEU A 1 85 ? -9.507 9.165 16.619 1.00 94.69 85 LEU A CA 1
ATOM 625 C C . LEU A 1 85 ? -8.800 8.445 17.771 1.00 94.69 85 LEU A C 1
ATOM 627 O O . LEU A 1 85 ? -7.581 8.281 17.741 1.00 94.69 85 LEU A O 1
ATOM 631 N N . ALA A 1 86 ? -9.556 8.006 18.777 1.00 96.44 86 ALA A N 1
ATOM 632 C CA . ALA A 1 86 ? -9.022 7.255 19.894 1.00 96.44 86 ALA A CA 1
ATOM 633 C C . ALA A 1 86 ? -8.598 5.847 19.435 1.00 96.44 86 ALA A C 1
ATOM 635 O O . ALA A 1 86 ? -9.343 5.210 18.678 1.00 96.44 86 ALA A O 1
ATOM 636 N N . PRO A 1 87 ? -7.448 5.334 19.908 1.00 97.12 87 PRO A N 1
ATOM 637 C CA . PRO A 1 87 ? -7.057 3.948 19.693 1.00 97.12 87 PRO A CA 1
ATOM 638 C C . PRO A 1 87 ? -8.108 2.959 20.196 1.00 97.12 87 PRO A C 1
ATOM 640 O O . PRO A 1 87 ? -8.685 3.125 21.273 1.00 97.12 87 PRO A O 1
ATOM 643 N N . ILE A 1 88 ? -8.314 1.891 19.432 1.00 96.00 88 ILE A N 1
ATOM 644 C CA . ILE A 1 88 ? -9.178 0.766 19.775 1.00 96.00 88 ILE A CA 1
ATOM 645 C C . ILE A 1 88 ? -8.308 -0.469 19.970 1.00 96.00 88 ILE A C 1
ATOM 647 O O . ILE A 1 88 ? -7.637 -0.940 19.050 1.00 96.00 88 ILE A O 1
ATOM 651 N N . SER A 1 89 ? -8.366 -1.039 21.171 1.00 95.12 89 SER A N 1
ATOM 652 C CA . SER A 1 89 ? -7.684 -2.291 21.481 1.00 95.12 89 SER A CA 1
ATOM 653 C C . SER A 1 89 ? -8.245 -3.453 20.661 1.00 95.12 89 SER A C 1
ATOM 655 O O . SER A 1 89 ? -9.456 -3.656 20.558 1.00 95.12 89 SER A O 1
ATOM 657 N N . GLY A 1 90 ? -7.352 -4.275 20.124 1.00 95.00 90 GLY A N 1
ATOM 658 C CA . GLY A 1 90 ? -7.712 -5.491 19.411 1.00 95.00 90 GLY A CA 1
ATOM 659 C C . GLY A 1 90 ? -6.512 -6.106 18.713 1.00 95.00 90 GLY A C 1
ATOM 660 O O . GLY A 1 90 ? -5.428 -5.531 18.657 1.00 95.00 90 GLY A O 1
ATOM 661 N N . THR A 1 91 ? -6.706 -7.301 18.176 1.00 97.81 91 THR A N 1
ATOM 662 C CA . THR A 1 91 ? -5.693 -7.998 17.391 1.00 97.81 91 THR A CA 1
ATOM 663 C C . THR A 1 91 ? -5.930 -7.732 15.915 1.00 97.81 91 THR A C 1
ATOM 665 O O . THR A 1 91 ? -6.890 -8.244 15.333 1.00 97.81 91 THR A O 1
ATOM 668 N N . ILE A 1 92 ? -5.035 -6.958 15.305 1.00 98.44 92 ILE A N 1
ATOM 669 C CA . ILE A 1 92 ? -4.955 -6.844 13.850 1.00 98.44 92 ILE A CA 1
ATOM 670 C C . ILE A 1 92 ? -4.183 -8.055 13.327 1.00 98.44 92 ILE A C 1
ATOM 672 O O . ILE A 1 92 ? -3.099 -8.357 13.820 1.00 98.44 92 ILE A O 1
ATOM 676 N N . ARG A 1 93 ? -4.734 -8.757 12.336 1.00 98.19 93 ARG A N 1
ATOM 677 C CA . ARG A 1 93 ? -4.031 -9.837 11.629 1.00 98.19 93 ARG A CA 1
ATOM 678 C C . ARG A 1 93 ? -3.829 -9.472 10.172 1.00 98.19 93 ARG A C 1
ATOM 680 O O . ARG A 1 93 ? -4.777 -9.038 9.516 1.00 98.19 93 ARG A O 1
ATOM 687 N N . ILE A 1 94 ? -2.614 -9.706 9.683 1.00 98.44 94 ILE A N 1
ATOM 688 C CA . ILE A 1 94 ? -2.227 -9.533 8.283 1.00 98.44 94 ILE A CA 1
ATOM 689 C C . ILE A 1 94 ? -1.913 -10.904 7.695 1.00 98.44 94 ILE A C 1
ATOM 691 O O . ILE A 1 94 ? -0.878 -11.504 7.975 1.00 98.44 94 ILE A O 1
ATOM 695 N N . GLU A 1 95 ? -2.810 -11.406 6.857 1.00 97.88 95 GLU A N 1
ATOM 696 C CA . GLU A 1 95 ? -2.682 -12.723 6.241 1.00 97.88 95 GLU A CA 1
ATOM 697 C C . GLU A 1 95 ? -2.262 -12.570 4.782 1.00 97.88 95 GLU A C 1
ATOM 699 O O . GLU A 1 95 ? -3.082 -12.308 3.892 1.00 97.88 95 GLU A O 1
ATOM 704 N N . ALA A 1 96 ? -0.960 -12.726 4.538 1.00 98.00 96 ALA A N 1
ATOM 705 C CA . ALA A 1 96 ? -0.385 -12.696 3.201 1.00 98.00 96 ALA A CA 1
ATOM 706 C C . ALA A 1 96 ? -1.049 -13.740 2.295 1.00 98.00 96 ALA A C 1
ATOM 708 O O . ALA A 1 96 ? -1.144 -14.916 2.643 1.00 98.00 96 ALA A O 1
ATOM 709 N N . GLN A 1 97 ? -1.472 -13.312 1.112 1.00 97.88 97 GLN A N 1
ATOM 710 C CA . GLN A 1 97 ? -2.015 -14.196 0.089 1.00 97.88 97 GLN A CA 1
ATOM 711 C C . GLN A 1 97 ? -0.925 -14.584 -0.917 1.00 97.88 97 GLN A C 1
ATOM 713 O O . GLN A 1 97 ? 0.216 -14.099 -0.868 1.00 97.88 97 GLN A O 1
ATOM 718 N N . ASN A 1 98 ? -1.294 -15.466 -1.847 1.00 97.56 98 ASN A N 1
ATOM 719 C CA . ASN A 1 98 ? -0.447 -15.807 -2.981 1.00 97.56 98 ASN A CA 1
ATOM 720 C C . ASN A 1 98 ? -0.119 -14.560 -3.808 1.00 97.56 98 ASN A C 1
ATOM 722 O O . ASN A 1 98 ? -0.940 -13.652 -3.950 1.00 97.56 98 ASN A O 1
ATOM 726 N N . TRP A 1 99 ? 1.085 -14.549 -4.377 1.00 97.75 99 TRP A N 1
ATOM 727 C CA . TRP A 1 99 ? 1.457 -13.582 -5.401 1.00 97.75 99 TRP A CA 1
ATOM 728 C C . TRP A 1 99 ? 0.451 -13.612 -6.554 1.00 97.75 99 TRP A C 1
ATOM 730 O O . TRP A 1 99 ? -0.043 -14.679 -6.929 1.00 97.75 99 TRP A O 1
ATOM 740 N N . SER A 1 100 ? 0.165 -12.445 -7.125 1.00 96.56 100 SER A N 1
ATOM 741 C CA . SER A 1 100 ? -0.630 -12.342 -8.343 1.00 96.56 100 SER A CA 1
ATOM 742 C C . SER A 1 100 ? 0.036 -13.092 -9.499 1.00 96.56 100 SER A C 1
ATOM 744 O O . SER A 1 100 ? 1.240 -13.369 -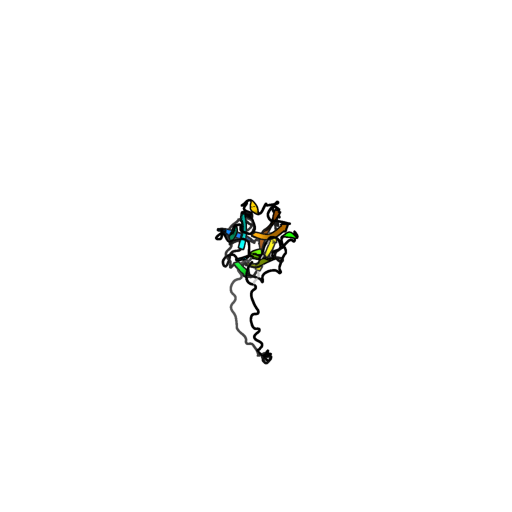9.483 1.00 96.56 100 SER A O 1
ATOM 746 N N . GLY A 1 101 ? -0.743 -13.343 -10.554 1.00 92.94 101 GLY A N 1
ATOM 747 C CA . GLY A 1 101 ? -0.172 -13.669 -11.857 1.00 92.94 101 GLY A CA 1
ATOM 748 C C . GLY A 1 101 ? 0.722 -12.539 -12.379 1.00 92.94 101 GLY A C 1
ATOM 749 O O . GLY A 1 101 ? 0.701 -11.420 -11.854 1.00 92.94 101 GLY A O 1
ATOM 750 N N . ASN A 1 102 ? 1.508 -12.853 -13.407 1.00 90.88 102 ASN A N 1
ATOM 751 C CA . ASN 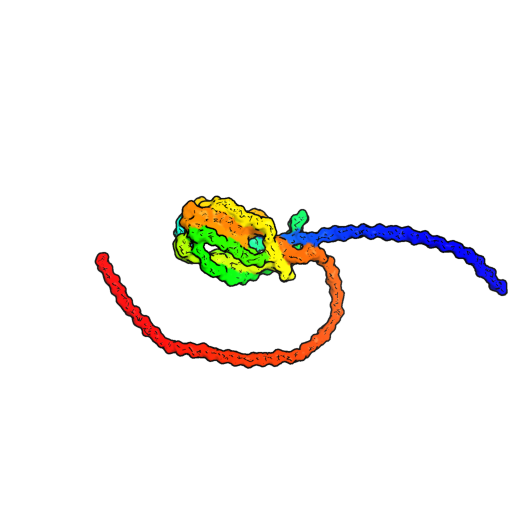A 1 102 ? 2.411 -11.904 -14.043 1.00 90.88 102 ASN A CA 1
ATOM 752 C C . ASN A 1 102 ? 1.623 -10.813 -14.775 1.00 90.88 102 ASN A C 1
ATOM 754 O O . ASN A 1 102 ? 0.667 -11.098 -15.497 1.00 90.88 102 ASN A O 1
ATOM 758 N N . ILE A 1 103 ? 2.056 -9.569 -14.604 1.00 88.25 103 ILE A N 1
ATOM 759 C CA . ILE A 1 103 ? 1.473 -8.386 -15.225 1.00 88.25 103 ILE A CA 1
ATOM 760 C C . ILE A 1 103 ? 2.586 -7.689 -15.986 1.00 88.25 103 ILE A C 1
ATOM 762 O O . ILE A 1 103 ? 3.580 -7.264 -15.399 1.00 88.25 103 ILE A O 1
ATOM 766 N N . LYS A 1 104 ? 2.401 -7.573 -17.300 1.00 83.19 104 LYS A N 1
ATOM 767 C CA . LYS A 1 104 ? 3.298 -6.802 -18.155 1.00 83.19 104 LYS A CA 1
ATOM 768 C C . LYS A 1 104 ? 3.047 -5.317 -17.919 1.00 83.19 104 LYS A C 1
ATOM 770 O O . LYS A 1 104 ? 2.021 -4.795 -18.355 1.00 83.19 104 LYS A O 1
ATOM 775 N N . GLU A 1 105 ? 3.958 -4.638 -17.235 1.00 70.81 105 GLU A N 1
ATOM 776 C CA . GLU A 1 105 ? 3.780 -3.235 -16.843 1.00 70.81 105 GLU A CA 1
ATOM 777 C C . GLU A 1 105 ? 3.679 -2.294 -18.038 1.00 70.81 105 GLU A C 1
ATOM 779 O O . GLU A 1 105 ? 2.786 -1.459 -18.071 1.00 70.81 105 GLU A O 1
ATOM 784 N N . SER A 1 106 ? 4.460 -2.501 -19.096 1.00 73.94 106 SER A N 1
ATOM 785 C CA . SER A 1 106 ? 4.375 -1.667 -20.302 1.00 73.94 106 SER A CA 1
ATOM 786 C C . SER A 1 106 ? 2.992 -1.655 -20.977 1.00 73.94 106 SER A C 1
ATOM 788 O O . SER A 1 106 ? 2.698 -0.746 -21.756 1.00 73.94 106 SER A O 1
ATOM 790 N N . SER A 1 107 ? 2.097 -2.596 -20.644 1.00 78.50 107 SER A N 1
ATOM 791 C CA . SER A 1 107 ? 0.733 -2.655 -21.187 1.00 78.50 107 SER A CA 1
ATOM 792 C C . SER A 1 107 ? -0.237 -1.600 -20.635 1.00 78.50 107 SER A C 1
ATOM 794 O O . SER A 1 107 ? -1.301 -1.412 -21.226 1.00 78.50 107 SER A O 1
ATOM 796 N N . GLY A 1 108 ? 0.069 -0.913 -19.524 1.00 82.44 108 GLY A N 1
ATOM 797 C CA . GLY A 1 108 ? -0.916 -0.029 -18.879 1.00 82.44 108 GLY A CA 1
ATOM 798 C C . GLY A 1 108 ? -1.974 -0.772 -18.060 1.00 82.44 108 GLY A C 1
ATOM 799 O O . GLY A 1 108 ? -2.998 -0.188 -17.702 1.00 82.44 108 GLY A O 1
ATOM 800 N N . THR A 1 109 ? -1.773 -2.066 -17.792 1.00 88.19 109 THR A N 1
ATOM 801 C CA . THR A 1 109 ? -2.747 -2.882 -17.062 1.00 88.19 109 THR A CA 1
ATOM 802 C C . THR A 1 109 ? -2.721 -2.555 -15.575 1.00 88.19 109 THR A C 1
ATOM 804 O O . THR A 1 109 ? -1.676 -2.569 -14.926 1.00 88.19 109 THR A O 1
ATOM 807 N N . TRP A 1 110 ? -3.902 -2.303 -15.016 1.00 92.12 110 TRP A N 1
ATOM 808 C CA . TRP A 1 110 ? -4.070 -2.135 -13.581 1.00 92.12 110 TRP A CA 1
ATOM 809 C C . TRP A 1 110 ? -3.945 -3.457 -12.842 1.00 92.12 110 TRP A C 1
ATOM 811 O O . TRP A 1 110 ? -4.674 -4.407 -13.128 1.00 92.12 110 TRP A O 1
ATOM 821 N N . TYR A 1 111 ? -3.138 -3.456 -11.787 1.00 95.38 111 TYR A N 1
ATOM 822 C CA . TYR A 1 111 ? -3.372 -4.356 -10.675 1.00 95.38 111 TYR A CA 1
ATOM 823 C C . TYR A 1 111 ? -4.211 -3.667 -9.604 1.00 95.38 111 TYR A C 1
ATOM 825 O O . TYR A 1 111 ? -3.885 -2.566 -9.153 1.00 95.38 111 TYR A O 1
ATOM 833 N N . ASN A 1 112 ? -5.254 -4.359 -9.154 1.00 96.88 112 ASN A N 1
ATOM 834 C CA . ASN A 1 112 ? -5.991 -4.020 -7.946 1.00 96.88 112 ASN A CA 1
ATOM 835 C C . ASN A 1 112 ? -5.912 -5.222 -7.007 1.00 96.88 112 ASN A C 1
ATOM 837 O O . ASN A 1 112 ? -6.134 -6.356 -7.436 1.00 96.88 112 ASN A O 1
ATOM 841 N N . ALA A 1 113 ? -5.619 -4.976 -5.733 1.00 97.44 113 ALA A N 1
ATOM 842 C CA . ALA A 1 113 ? -5.785 -5.988 -4.707 1.00 97.44 113 ALA A CA 1
ATOM 843 C C . ALA A 1 113 ? -7.246 -6.484 -4.718 1.00 97.44 113 ALA A C 1
ATOM 845 O O . ALA A 1 113 ? -8.158 -5.686 -4.969 1.00 97.44 113 ALA A O 1
ATOM 846 N N . PRO A 1 114 ? -7.493 -7.783 -4.462 1.00 97.81 114 PRO A N 1
ATOM 847 C CA . PRO A 1 114 ? -8.853 -8.293 -4.332 1.00 97.81 114 PRO A CA 1
ATOM 848 C C . PRO A 1 114 ? -9.666 -7.518 -3.284 1.00 97.81 114 PRO A C 1
ATOM 850 O O . PRO A 1 114 ? -9.110 -6.866 -2.400 1.00 97.81 114 PRO A O 1
ATOM 853 N N . ALA A 1 115 ? -10.996 -7.603 -3.363 1.00 95.50 115 ALA A N 1
ATOM 854 C CA . ALA A 1 115 ? -11.883 -6.879 -2.454 1.00 95.50 115 ALA A CA 1
ATOM 855 C C . ALA A 1 115 ? -11.539 -7.145 -0.973 1.00 95.50 115 ALA A C 1
ATOM 857 O O . ALA A 1 115 ? -11.375 -8.294 -0.556 1.00 95.50 115 ALA A O 1
ATOM 858 N N . GLY A 1 116 ? -11.424 -6.068 -0.188 1.00 95.50 116 GLY A N 1
ATOM 859 C CA . GLY A 1 116 ? -11.055 -6.132 1.231 1.00 95.50 116 GLY A CA 1
ATOM 860 C C . GLY A 1 116 ? -9.586 -6.492 1.498 1.00 95.50 116 GLY A C 1
ATOM 861 O O . GLY A 1 116 ? -9.248 -6.882 2.615 1.00 95.50 116 GLY A O 1
ATOM 862 N N . MET A 1 117 ? -8.713 -6.401 0.489 1.00 98.44 117 MET A N 1
ATOM 863 C CA . MET A 1 117 ? -7.278 -6.666 0.612 1.00 98.44 117 MET A CA 1
ATOM 864 C C . MET A 1 117 ? -6.432 -5.445 0.261 1.00 98.44 117 MET A C 1
ATOM 866 O O . MET A 1 117 ? -6.872 -4.514 -0.413 1.00 98.44 117 MET A O 1
ATOM 870 N N . VAL A 1 118 ? -5.184 -5.480 0.716 1.00 98.69 118 VAL A N 1
ATOM 871 C CA . VAL A 1 118 ? -4.200 -4.399 0.559 1.00 98.69 118 VAL A CA 1
ATOM 872 C C . VAL A 1 118 ? -2.884 -4.958 0.040 1.00 98.69 118 VAL A C 1
ATOM 874 O O . VAL A 1 118 ? -2.655 -6.165 0.111 1.00 98.69 118 VAL A O 1
ATOM 877 N N . LEU A 1 119 ? -2.009 -4.103 -0.486 1.00 98.75 119 LEU A N 1
ATOM 878 C CA . LEU A 1 119 ? -0.686 -4.525 -0.942 1.00 98.75 119 LEU A CA 1
ATOM 879 C C . LEU A 1 119 ? 0.287 -4.645 0.233 1.00 98.75 119 LEU A C 1
ATOM 881 O O . LEU A 1 119 ? 0.406 -3.739 1.055 1.00 98.75 119 LEU A O 1
ATOM 885 N N . ILE A 1 120 ? 1.040 -5.741 0.261 1.00 98.69 120 ILE A N 1
ATOM 886 C CA . ILE A 1 120 ? 2.162 -5.946 1.189 1.00 98.69 120 ILE A CA 1
ATOM 887 C C . ILE A 1 120 ? 3.480 -6.207 0.463 1.00 98.69 120 ILE A C 1
ATOM 889 O O . ILE A 1 120 ? 4.529 -6.231 1.094 1.00 98.69 120 ILE A O 1
ATOM 893 N N . GLY A 1 121 ? 3.454 -6.423 -0.851 1.00 98.00 121 GLY A N 1
ATOM 894 C CA . GLY A 1 121 ? 4.661 -6.717 -1.607 1.00 98.00 121 GLY A CA 1
ATOM 895 C C . GLY A 1 121 ? 4.513 -6.529 -3.108 1.00 98.00 121 GLY A C 1
ATOM 896 O O . GLY A 1 121 ? 3.403 -6.479 -3.647 1.00 98.00 121 GLY A O 1
ATOM 897 N N . ARG A 1 122 ? 5.664 -6.445 -3.767 1.00 96.69 122 ARG A N 1
ATOM 898 C CA . ARG A 1 122 ? 5.829 -6.368 -5.218 1.00 96.69 122 ARG A CA 1
ATOM 899 C C . ARG A 1 122 ? 7.094 -7.125 -5.617 1.00 96.69 122 ARG A C 1
ATOM 901 O O . ARG A 1 122 ? 8.093 -7.075 -4.906 1.00 96.69 122 ARG A O 1
ATOM 908 N N . ALA A 1 123 ? 7.040 -7.801 -6.752 1.00 94.62 123 ALA A N 1
ATOM 909 C CA . ALA A 1 123 ? 8.194 -8.378 -7.414 1.00 94.62 123 ALA A CA 1
ATOM 910 C C . ALA A 1 123 ? 8.203 -7.938 -8.875 1.00 94.62 123 ALA A C 1
ATOM 912 O O . ALA A 1 123 ? 7.133 -7.815 -9.472 1.00 94.62 123 ALA A O 1
ATOM 913 N N . HIS A 1 124 ? 9.391 -7.718 -9.418 1.00 88.50 124 HIS A N 1
ATOM 914 C CA . HIS A 1 124 ? 9.628 -7.344 -10.802 1.00 88.50 124 HIS A CA 1
ATOM 915 C C . HIS A 1 124 ? 10.859 -8.093 -11.313 1.00 88.50 124 HIS A C 1
ATOM 917 O O . HIS A 1 124 ? 11.864 -8.197 -10.613 1.00 88.50 124 HIS A O 1
ATOM 923 N N . ASP A 1 125 ? 10.759 -8.659 -12.507 1.00 85.12 125 ASP A N 1
ATOM 924 C CA . ASP A 1 125 ? 11.783 -9.514 -13.105 1.00 85.12 125 ASP A CA 1
ATOM 925 C C . ASP A 1 125 ? 11.935 -9.143 -14.579 1.00 85.12 125 ASP A C 1
ATOM 927 O O . ASP A 1 125 ? 10.926 -9.102 -15.289 1.00 85.12 125 ASP A O 1
ATOM 931 N N . GLY A 1 126 ? 13.167 -8.887 -15.020 1.00 77.69 126 GLY A N 1
ATOM 932 C CA . GLY A 1 126 ? 13.477 -8.380 -16.360 1.00 77.69 126 GLY A CA 1
ATOM 933 C C . GLY A 1 126 ? 13.554 -6.852 -16.480 1.00 77.69 126 GLY A C 1
ATOM 934 O O . GLY A 1 126 ? 13.849 -6.158 -15.507 1.00 77.69 126 GLY A O 1
ATOM 935 N N . ASP A 1 127 ? 13.361 -6.388 -17.717 1.00 69.81 127 ASP A N 1
ATOM 936 C CA . ASP A 1 127 ? 13.349 -4.986 -18.162 1.00 69.81 127 ASP A CA 1
ATOM 937 C C . ASP A 1 127 ? 11.901 -4.452 -18.278 1.00 69.81 127 ASP A C 1
ATOM 939 O O . ASP A 1 127 ? 10.974 -5.032 -17.713 1.00 69.81 127 ASP A O 1
ATOM 943 N N . GLU A 1 128 ? 11.642 -3.392 -19.045 1.00 54.50 128 GLU A N 1
ATOM 944 C CA . GLU A 1 128 ? 10.288 -2.851 -19.299 1.00 54.50 128 GLU A CA 1
ATOM 945 C C . GLU A 1 128 ? 9.264 -3.844 -19.906 1.00 54.50 128 GLU A C 1
ATOM 947 O O . GLU A 1 128 ? 8.045 -3.598 -19.919 1.00 54.50 128 GLU A O 1
ATOM 952 N N . ASN A 1 129 ? 9.714 -4.993 -20.422 1.00 62.72 129 ASN A N 1
ATOM 953 C CA . ASN A 1 129 ? 8.851 -6.110 -20.834 1.00 62.72 129 ASN A CA 1
ATOM 954 C C . ASN A 1 129 ? 8.730 -7.212 -19.777 1.00 62.72 129 ASN A C 1
ATOM 956 O O . ASN A 1 129 ? 8.024 -8.204 -19.995 1.00 62.72 129 ASN A O 1
ATOM 960 N N . GLY A 1 130 ? 9.401 -7.015 -18.654 1.00 70.25 130 GLY A N 1
ATOM 961 C CA . GLY A 1 130 ? 9.450 -7.854 -17.485 1.00 70.25 130 GLY A CA 1
ATOM 962 C C . GLY A 1 130 ? 8.104 -8.067 -16.809 1.00 70.25 130 GLY A C 1
ATOM 963 O O . GLY A 1 130 ? 7.094 -7.395 -17.049 1.00 70.25 130 GLY A O 1
ATOM 964 N N . ASN A 1 131 ? 8.088 -9.077 -15.950 1.00 85.56 131 ASN A N 1
ATOM 965 C CA . ASN A 1 131 ? 6.887 -9.532 -15.278 1.00 85.56 131 ASN A CA 1
ATOM 966 C C . ASN A 1 131 ? 6.801 -8.938 -13.881 1.00 85.56 131 ASN A C 1
ATOM 968 O O . ASN A 1 131 ? 7.573 -9.308 -12.996 1.00 85.56 131 ASN A O 1
ATOM 972 N N . THR A 1 132 ? 5.783 -8.113 -13.650 1.00 91.44 132 THR A N 1
ATOM 973 C CA . THR A 1 132 ? 5.465 -7.646 -12.304 1.00 91.44 132 THR A CA 1
ATOM 974 C C . THR A 1 132 ? 4.399 -8.493 -11.651 1.00 91.44 132 THR A C 1
ATOM 976 O O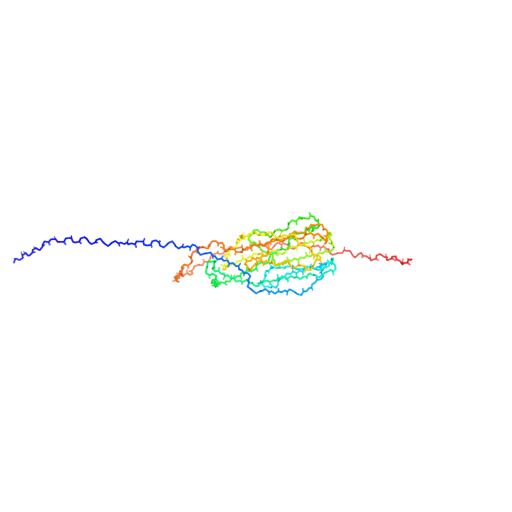 . THR A 1 132 ? 3.407 -8.890 -12.262 1.00 91.44 132 THR A O 1
ATOM 979 N N . ARG A 1 133 ? 4.600 -8.760 -10.365 1.00 95.44 133 ARG A N 1
ATOM 980 C CA . ARG A 1 133 ? 3.634 -9.418 -9.494 1.00 95.44 133 ARG A CA 1
ATOM 981 C C . ARG A 1 133 ? 3.452 -8.612 -8.227 1.00 95.44 133 ARG A C 1
ATOM 983 O O . ARG A 1 133 ? 4.380 -7.976 -7.733 1.00 95.44 133 ARG A O 1
ATOM 990 N N . TYR A 1 134 ? 2.264 -8.701 -7.659 1.00 97.62 134 TYR A N 1
ATOM 991 C CA . TYR A 1 134 ? 1.921 -8.052 -6.404 1.00 97.62 134 TYR A CA 1
ATOM 992 C C . TYR A 1 134 ? 1.509 -9.092 -5.380 1.00 97.62 134 TYR A C 1
ATOM 994 O O . TYR A 1 134 ? 0.922 -10.119 -5.719 1.00 97.62 134 TYR A O 1
ATOM 1002 N N . ARG A 1 135 ? 1.797 -8.816 -4.112 1.00 98.31 135 ARG A N 1
ATOM 1003 C CA . ARG A 1 135 ? 1.389 -9.667 -3.001 1.00 98.31 135 ARG A CA 1
ATOM 1004 C C . ARG A 1 135 ? 0.302 -8.959 -2.200 1.00 98.31 135 ARG A C 1
ATOM 1006 O O . ARG A 1 135 ? 0.617 -7.981 -1.515 1.00 98.31 135 ARG A O 1
ATOM 1013 N N . PRO A 1 136 ? -0.965 -9.393 -2.304 1.00 98.56 136 PRO A N 1
ATOM 1014 C CA . PRO A 1 136 ? -2.024 -8.864 -1.467 1.00 98.56 136 PRO A CA 1
ATOM 1015 C C . PRO A 1 136 ? -2.035 -9.543 -0.090 1.00 98.56 136 PRO A C 1
ATOM 1017 O O . PRO A 1 136 ? -1.494 -10.637 0.089 1.00 98.56 136 PRO A O 1
ATOM 1020 N N . ALA A 1 137 ? -2.686 -8.911 0.880 1.00 98.62 137 ALA A N 1
ATOM 1021 C CA . ALA A 1 137 ? -2.981 -9.497 2.182 1.00 98.62 137 ALA A CA 1
ATOM 1022 C C . ALA A 1 137 ? -4.416 -9.203 2.612 1.00 98.62 137 ALA A C 1
ATOM 1024 O O . ALA A 1 137 ? -4.947 -8.119 2.351 1.00 98.62 137 ALA A O 1
ATOM 1025 N N . ARG A 1 138 ? -5.020 -10.164 3.313 1.00 98.31 138 ARG A N 1
ATOM 1026 C CA . ARG A 1 138 ? -6.269 -9.963 4.047 1.00 98.31 138 ARG A CA 1
ATOM 1027 C C . ARG A 1 138 ? -5.946 -9.328 5.393 1.00 98.31 138 ARG A C 1
ATOM 1029 O O . ARG A 1 138 ? -5.063 -9.811 6.097 1.00 98.31 138 ARG A O 1
ATOM 1036 N N . ILE A 1 139 ? -6.688 -8.283 5.747 1.00 98.25 139 ILE A N 1
ATOM 1037 C CA . ILE A 1 139 ? -6.573 -7.616 7.045 1.00 98.25 139 ILE A CA 1
ATOM 1038 C C . ILE A 1 139 ? -7.843 -7.881 7.847 1.00 98.25 139 ILE A C 1
ATOM 1040 O O . ILE A 1 139 ? -8.953 -7.765 7.320 1.00 98.25 139 ILE A O 1
ATOM 1044 N N . THR A 1 140 ? -7.682 -8.244 9.117 1.00 98.00 140 THR A N 1
ATOM 1045 C CA . THR A 1 140 ? -8.805 -8.378 10.053 1.00 98.00 140 THR A CA 1
ATOM 1046 C C . THR A 1 140 ? -8.503 -7.699 11.379 1.00 98.00 140 THR A C 1
ATOM 1048 O O . THR A 1 140 ? -7.342 -7.616 11.770 1.00 98.00 140 THR A O 1
ATOM 1051 N N . LEU A 1 141 ? -9.546 -7.252 12.079 1.00 98.00 141 LEU A N 1
ATOM 1052 C CA . LEU A 1 141 ? -9.489 -6.829 13.479 1.00 98.00 141 LEU A CA 1
ATOM 1053 C C . LEU A 1 141 ? -10.359 -7.776 14.301 1.00 98.00 141 LEU A C 1
ATOM 1055 O O . LEU A 1 141 ? -11.565 -7.853 14.071 1.00 98.00 141 LEU A O 1
ATOM 1059 N N . ASN A 1 142 ? -9.768 -8.513 15.241 1.00 96.88 142 ASN A N 1
ATOM 1060 C CA . ASN A 1 142 ? -10.476 -9.524 16.039 1.00 96.88 142 ASN A CA 1
ATOM 1061 C C . ASN A 1 142 ? -11.266 -10.520 15.156 1.00 96.88 142 ASN A C 1
ATOM 1063 O O . ASN A 1 142 ? -12.389 -10.898 15.474 1.00 96.88 142 ASN A O 1
ATOM 1067 N N . GLY A 1 143 ? -10.707 -10.887 13.995 1.00 96.00 143 GLY A N 1
ATOM 1068 C CA . GLY A 1 143 ? -11.347 -11.770 13.011 1.00 96.00 143 GLY A CA 1
ATOM 1069 C C . GLY A 1 143 ? -12.383 -11.100 12.098 1.00 96.00 143 GLY A C 1
ATOM 1070 O O . GLY A 1 143 ? -12.830 -11.718 11.134 1.00 96.00 143 GLY A O 1
ATOM 1071 N N . ARG A 1 144 ? -12.742 -9.832 12.331 1.00 96.25 144 ARG A N 1
ATOM 1072 C CA . ARG A 1 144 ? -13.663 -9.076 11.470 1.00 96.25 144 ARG A CA 1
ATOM 1073 C C . ARG A 1 144 ? -12.921 -8.533 10.257 1.00 96.25 144 ARG A C 1
ATOM 1075 O O . ARG A 1 144 ? -11.890 -7.878 10.402 1.00 96.25 144 ARG A O 1
ATOM 1082 N N . ALA A 1 145 ? -13.446 -8.807 9.067 1.00 97.44 145 ALA A N 1
ATOM 1083 C CA . ALA A 1 145 ? -12.865 -8.349 7.810 1.00 97.44 145 ALA A CA 1
ATOM 1084 C C . ALA A 1 145 ? -12.969 -6.827 7.652 1.00 97.44 145 ALA A C 1
ATOM 1086 O O . ALA A 1 145 ? -13.792 -6.175 8.302 1.00 97.44 145 ALA A O 1
ATOM 1087 N N . ILE A 1 146 ? -12.172 -6.280 6.740 1.00 98.06 146 ILE A N 1
ATOM 1088 C CA . ILE A 1 146 ? -12.268 -4.883 6.324 1.00 98.06 146 ILE A CA 1
ATOM 1089 C C . ILE A 1 146 ? -12.902 -4.752 4.942 1.00 98.06 146 ILE A C 1
ATOM 1091 O O . ILE A 1 146 ? -12.907 -5.683 4.137 1.00 98.06 146 ILE A O 1
ATOM 1095 N N . GLU A 1 147 ? -13.382 -3.554 4.658 1.00 97.88 147 GLU A N 1
ATOM 1096 C CA . GLU A 1 147 ? -13.630 -3.050 3.315 1.00 97.88 147 GLU A CA 1
ATOM 1097 C C . GLU A 1 147 ? -12.723 -1.841 3.049 1.00 97.88 147 GLU A C 1
ATOM 1099 O O . GLU A 1 147 ? -12.259 -1.175 3.980 1.00 97.88 147 GLU A O 1
ATOM 1104 N N . ILE A 1 148 ? -12.456 -1.567 1.772 1.00 98.38 148 ILE A N 1
ATOM 1105 C CA . ILE A 1 148 ? -11.688 -0.394 1.349 1.00 98.38 148 ILE A CA 1
ATOM 1106 C C . ILE A 1 148 ? -12.672 0.708 0.965 1.00 98.38 148 ILE A C 1
ATOM 1108 O O . ILE A 1 148 ? -13.444 0.546 0.021 1.00 98.38 148 ILE A O 1
ATOM 1112 N N . ILE A 1 149 ? -12.610 1.833 1.671 1.00 97.19 149 ILE A N 1
ATOM 1113 C CA . ILE A 1 149 ? -13.370 3.054 1.379 1.00 97.19 149 ILE A CA 1
ATOM 1114 C C . ILE A 1 149 ? -12.426 4.181 0.947 1.00 97.19 149 ILE A C 1
ATOM 1116 O O . ILE A 1 149 ? -11.204 4.018 0.962 1.00 97.19 149 ILE A O 1
ATOM 1120 N N . ASP A 1 150 ? -12.991 5.316 0.530 1.00 96.25 150 ASP A N 1
ATOM 1121 C CA . ASP A 1 150 ? -12.249 6.528 0.151 1.00 96.25 150 ASP A CA 1
ATOM 1122 C C . ASP A 1 150 ? -11.110 6.259 -0.842 1.00 96.25 150 ASP A C 1
ATOM 1124 O O . ASP A 1 150 ? -9.997 6.772 -0.708 1.00 96.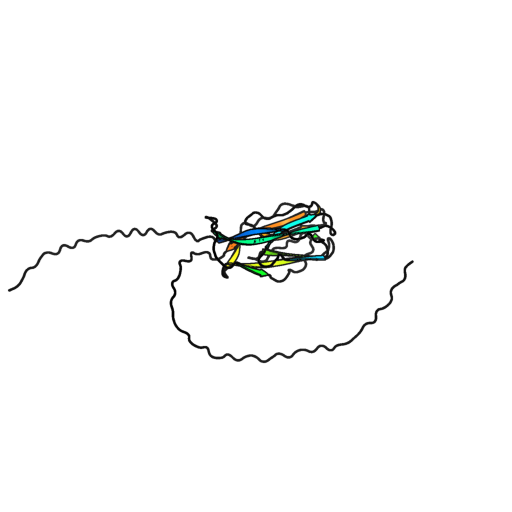25 150 ASP A O 1
ATOM 1128 N N . SER A 1 151 ? -11.373 5.395 -1.827 1.00 96.44 151 SER A N 1
ATOM 1129 C CA . SER A 1 151 ? -10.358 4.993 -2.797 1.00 96.44 151 SER A CA 1
ATOM 1130 C C . SER A 1 151 ? -9.905 6.185 -3.639 1.00 96.44 151 SER A C 1
ATOM 1132 O O . SER A 1 151 ? -10.725 6.900 -4.213 1.00 96.44 151 SER A O 1
ATOM 1134 N N . LYS A 1 152 ? -8.590 6.370 -3.747 1.00 96.94 152 LYS A N 1
ATOM 1135 C CA . LYS A 1 152 ? -7.951 7.426 -4.535 1.00 96.94 152 LYS A CA 1
ATOM 1136 C C . LYS A 1 152 ? -7.018 6.815 -5.567 1.00 96.94 152 LYS A C 1
ATOM 1138 O O . LYS A 1 152 ? -6.432 5.759 -5.342 1.00 96.94 152 LYS A O 1
ATOM 1143 N N . THR A 1 153 ? -6.889 7.497 -6.698 1.00 97.25 153 THR A N 1
ATOM 1144 C CA . THR A 1 153 ? -5.850 7.230 -7.696 1.00 97.25 153 THR A CA 1
ATOM 1145 C C . THR A 1 153 ? -4.933 8.442 -7.732 1.00 97.25 153 THR A C 1
ATOM 1147 O O . THR A 1 153 ? -5.421 9.571 -7.775 1.00 97.25 153 THR A O 1
ATOM 1150 N N . SER A 1 154 ? -3.623 8.222 -7.650 1.00 95.44 154 SER A N 1
ATOM 1151 C CA . SER A 1 154 ? -2.648 9.303 -7.754 1.00 95.44 154 SER A CA 1
ATOM 1152 C C . SER A 1 154 ? -2.685 9.938 -9.142 1.00 95.44 154 SER A C 1
ATOM 1154 O O . SER A 1 154 ? -3.126 9.324 -10.113 1.00 95.44 154 SER A O 1
ATOM 1156 N N . GLY A 1 155 ? -2.134 11.145 -9.247 1.00 91.19 155 GLY A N 1
ATOM 1157 C CA . GLY A 1 155 ? -1.684 11.637 -10.541 1.00 91.19 155 GLY A CA 1
ATOM 1158 C C . GLY A 1 155 ? -0.552 10.778 -11.108 1.00 91.19 155 GLY A C 1
ATOM 1159 O O . GLY A 1 155 ? -0.053 9.845 -10.467 1.00 91.19 155 GLY A O 1
ATOM 1160 N N . ASP A 1 156 ? -0.148 11.142 -12.313 1.00 90.19 156 ASP A N 1
ATOM 1161 C CA . ASP A 1 156 ? 0.972 10.547 -13.021 1.00 90.19 156 ASP A CA 1
ATOM 1162 C C . ASP A 1 156 ? 2.304 10.858 -12.324 1.00 90.19 156 ASP A C 1
ATOM 1164 O O . ASP A 1 156 ? 2.662 12.020 -12.126 1.00 90.19 156 ASP A O 1
ATOM 1168 N N . ILE A 1 157 ? 3.053 9.814 -11.965 1.00 87.19 157 ILE A N 1
ATOM 1169 C CA . ILE A 1 157 ? 4.391 9.928 -11.378 1.00 87.19 157 ILE A CA 1
ATOM 1170 C C . ILE A 1 157 ? 5.386 9.312 -12.351 1.00 87.19 157 ILE A C 1
ATOM 1172 O O . ILE A 1 157 ? 5.275 8.135 -12.696 1.00 87.19 157 ILE A O 1
ATOM 1176 N N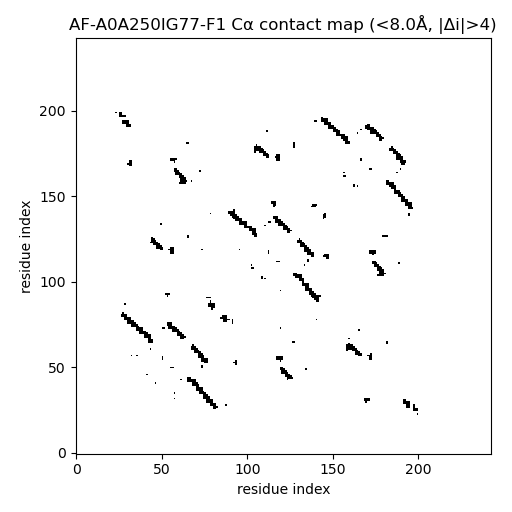 . LYS A 1 158 ? 6.360 10.111 -12.791 1.00 84.50 158 LYS A N 1
ATOM 1177 C CA . LYS A 1 158 ? 7.468 9.619 -13.611 1.00 84.50 158 LYS A CA 1
ATOM 1178 C C . LYS A 1 158 ? 8.349 8.713 -12.750 1.00 84.50 158 LYS A C 1
ATOM 1180 O O . LYS A 1 158 ? 8.861 9.167 -11.734 1.00 84.50 158 LYS A O 1
ATOM 1185 N N . GLU A 1 159 ? 8.520 7.447 -13.123 1.00 70.31 159 GLU A N 1
ATOM 1186 C CA . GLU A 1 159 ? 9.249 6.502 -12.261 1.00 70.31 159 GLU A CA 1
ATOM 1187 C C . GLU A 1 159 ? 10.725 6.853 -12.128 1.00 70.31 159 GLU A C 1
ATOM 1189 O O . GLU A 1 159 ? 11.250 6.816 -11.023 1.00 70.31 159 GLU A O 1
ATOM 1194 N N . SER A 1 160 ? 11.371 7.294 -13.206 1.00 77.69 160 SER A N 1
ATOM 1195 C CA . SER A 1 160 ? 12.797 7.631 -13.193 1.00 77.69 160 SER A CA 1
ATOM 1196 C C . SER A 1 160 ? 13.155 8.916 -12.437 1.00 77.69 160 SER A C 1
ATOM 1198 O O . SER A 1 160 ? 14.337 9.198 -12.236 1.00 77.69 160 SER A O 1
ATOM 1200 N N . SER A 1 161 ? 12.174 9.711 -11.986 1.00 82.00 161 SER A N 1
ATOM 1201 C CA . SER A 1 161 ? 12.436 11.019 -11.368 1.00 82.00 161 SER A CA 1
ATOM 1202 C C . SER A 1 161 ? 12.833 10.963 -9.892 1.00 82.00 161 SER A C 1
ATOM 1204 O O . SER A 1 161 ? 13.063 12.018 -9.301 1.00 82.00 161 SER A O 1
ATOM 1206 N N . GLY A 1 162 ? 12.865 9.786 -9.255 1.00 85.44 162 GLY A N 1
ATOM 1207 C CA . GLY A 1 162 ? 13.131 9.707 -7.813 1.00 85.44 162 GLY A CA 1
ATOM 1208 C C . GLY A 1 162 ? 12.000 10.235 -6.948 1.00 85.44 162 GLY A C 1
ATOM 1209 O O . GLY A 1 162 ? 12.194 10.545 -5.775 1.00 85.44 162 GLY A O 1
ATOM 1210 N N . THR A 1 163 ? 10.812 10.396 -7.526 1.00 91.69 163 THR A N 1
ATOM 1211 C CA . THR A 1 163 ? 9.674 10.958 -6.810 1.00 91.69 163 THR A CA 1
ATOM 1212 C C . THR A 1 163 ? 8.973 9.873 -6.008 1.00 91.69 163 THR A C 1
ATOM 1214 O O . THR A 1 163 ? 8.588 8.824 -6.523 1.00 91.69 163 THR A O 1
ATOM 1217 N N . TRP A 1 164 ? 8.784 10.145 -4.720 1.00 94.94 164 TRP A N 1
ATOM 1218 C CA . TRP A 1 164 ? 7.995 9.291 -3.851 1.00 94.94 164 TRP A CA 1
ATOM 1219 C C . TRP A 1 164 ? 6.516 9.376 -4.202 1.00 94.94 164 TRP A C 1
ATOM 1221 O O . TRP A 1 164 ? 5.920 10.453 -4.186 1.00 94.94 164 TRP A O 1
ATOM 1231 N N . PHE A 1 165 ? 5.893 8.216 -4.359 1.00 96.56 165 PHE A N 1
ATOM 1232 C CA . PHE A 1 165 ? 4.501 8.070 -3.979 1.00 96.56 165 PHE A CA 1
ATOM 1233 C C . PHE A 1 165 ? 4.425 7.671 -2.505 1.00 96.56 165 PHE A C 1
ATOM 1235 O O . PHE A 1 165 ? 5.039 6.682 -2.096 1.00 96.56 165 PHE A O 1
ATOM 1242 N N . LYS A 1 166 ? 3.642 8.406 -1.714 1.00 97.81 166 LYS A N 1
ATOM 1243 C CA . LYS A 1 166 ? 3.258 8.031 -0.348 1.00 97.81 166 LYS A CA 1
ATOM 1244 C C . LYS A 1 166 ? 1.754 8.206 -0.203 1.00 97.81 166 LYS A C 1
ATOM 1246 O O . LYS A 1 166 ? 1.191 9.189 -0.678 1.00 97.81 166 LYS A O 1
ATOM 1251 N N . THR A 1 167 ? 1.106 7.245 0.440 1.00 98.12 167 THR A N 1
ATOM 1252 C CA . THR A 1 167 ? -0.316 7.339 0.758 1.00 98.12 167 THR A CA 1
ATOM 1253 C C . THR A 1 167 ? -0.567 8.427 1.793 1.00 98.12 167 THR A C 1
ATOM 1255 O O . THR A 1 167 ? 0.291 8.717 2.630 1.00 98.12 167 THR A O 1
ATOM 1258 N N . GLU A 1 168 ? -1.777 8.981 1.780 1.00 97.12 168 GLU A N 1
ATOM 1259 C CA . GLU A 1 168 ? -2.257 9.839 2.863 1.00 97.12 168 GLU A CA 1
ATOM 1260 C C . GLU A 1 168 ? -2.235 9.108 4.215 1.00 97.12 168 GLU A C 1
ATOM 1262 O O . GLU A 1 168 ? -2.180 7.876 4.276 1.00 97.12 168 GLU A O 1
ATOM 1267 N N . THR A 1 169 ? -2.309 9.868 5.313 1.00 95.75 169 THR A N 1
ATOM 1268 C CA . THR A 1 169 ? -2.094 9.370 6.683 1.00 95.75 169 THR A CA 1
ATOM 1269 C C . THR A 1 169 ? -2.901 8.115 7.003 1.00 95.75 169 THR A C 1
ATOM 1271 O O . THR A 1 169 ? -2.340 7.164 7.535 1.00 95.75 169 THR A O 1
ATOM 1274 N N . ARG A 1 170 ? -4.184 8.077 6.617 1.00 97.38 170 ARG A N 1
ATOM 1275 C CA . ARG A 1 170 ? -5.115 6.970 6.910 1.00 97.38 170 ARG A CA 1
ATOM 1276 C C . ARG A 1 170 ? -5.225 5.928 5.798 1.00 97.38 170 ARG A C 1
ATOM 1278 O O . ARG A 1 170 ? -6.038 5.014 5.901 1.00 97.38 170 ARG A O 1
ATOM 1285 N N . GLN A 1 171 ? -4.447 6.073 4.731 1.00 98.50 171 GLN A N 1
ATOM 1286 C CA . GLN A 1 171 ? -4.581 5.242 3.546 1.00 98.50 171 GLN A CA 1
ATOM 1287 C C . GLN A 1 171 ? -3.423 4.267 3.381 1.00 98.50 171 GLN A C 1
ATOM 1289 O O . GLN A 1 171 ? -2.279 4.535 3.747 1.00 98.50 171 GLN A O 1
ATOM 1294 N N . VAL A 1 172 ? -3.721 3.146 2.741 1.00 98.69 172 VAL A N 1
ATOM 1295 C CA . VAL A 1 172 ? -2.767 2.096 2.371 1.00 98.69 172 VAL A CA 1
ATOM 1296 C C . VAL A 1 172 ? -2.819 1.852 0.873 1.00 98.69 172 VAL A C 1
ATOM 1298 O O . VAL A 1 172 ? -3.782 2.245 0.215 1.00 98.69 172 VAL A O 1
ATOM 1301 N N . MET A 1 173 ? -1.779 1.236 0.317 1.00 98.75 173 MET A N 1
ATOM 1302 C CA . MET A 1 173 ? -1.738 0.931 -1.111 1.00 98.75 173 MET A CA 1
ATOM 1303 C C . MET A 1 173 ? -2.660 -0.242 -1.443 1.00 98.75 173 MET A C 1
ATOM 1305 O O . MET A 1 173 ? -2.621 -1.288 -0.796 1.00 98.75 173 MET A O 1
ATOM 1309 N N . THR A 1 174 ? -3.458 -0.085 -2.494 1.00 98.50 174 THR A N 1
ATOM 1310 C CA . THR A 1 174 ? -4.435 -1.088 -2.950 1.00 98.50 174 THR A CA 1
ATOM 1311 C C . THR A 1 174 ? -4.270 -1.449 -4.419 1.00 98.50 174 THR A C 1
ATOM 1313 O O . THR A 1 174 ? -4.842 -2.432 -4.879 1.00 98.50 174 THR A O 1
ATOM 1316 N N . GLY A 1 175 ? -3.453 -0.713 -5.168 1.00 96.94 175 GLY A N 1
ATOM 1317 C CA . GLY A 1 175 ? -3.194 -1.025 -6.565 1.00 96.94 175 GLY A CA 1
ATOM 1318 C C . GLY A 1 175 ? -2.098 -0.167 -7.168 1.00 96.94 175 GLY A C 1
ATOM 1319 O O . GLY A 1 175 ? -1.624 0.798 -6.564 1.00 96.94 175 GLY A O 1
ATOM 1320 N N . ARG A 1 176 ? -1.699 -0.537 -8.379 1.00 95.06 176 ARG A N 1
ATOM 1321 C CA . ARG A 1 176 ? -0.724 0.194 -9.185 1.00 95.06 176 ARG A CA 1
ATOM 1322 C C . ARG A 1 176 ? -0.953 -0.118 -10.659 1.00 95.06 176 ARG A C 1
ATOM 1324 O O . ARG A 1 176 ? -1.388 -1.215 -11.010 1.00 95.06 176 ARG A O 1
ATOM 1331 N N . MET A 1 177 ? -0.634 0.849 -11.501 1.00 90.69 177 MET A N 1
ATOM 1332 C CA . MET A 1 177 ? -0.516 0.705 -12.942 1.00 90.69 177 MET A CA 1
ATOM 1333 C C . MET A 1 177 ? 0.721 1.469 -13.387 1.00 90.69 177 MET A C 1
ATOM 1335 O O . MET A 1 177 ? 0.999 2.549 -12.877 1.00 90.69 177 MET A O 1
ATOM 1339 N N . HIS A 1 178 ? 1.455 0.885 -14.315 1.00 81.31 178 HIS A N 1
ATOM 1340 C CA . HIS A 1 178 ? 2.504 1.554 -15.066 1.00 81.31 178 HIS A CA 1
ATOM 1341 C C . HIS A 1 178 ? 2.126 1.450 -16.541 1.00 81.31 178 HIS A C 1
ATOM 1343 O O . HIS A 1 178 ? 1.425 0.503 -16.899 1.00 81.31 178 HIS A O 1
ATOM 1349 N N . LYS A 1 179 ? 2.522 2.404 -17.386 1.00 78.94 179 LYS A N 1
ATOM 1350 C CA . LYS A 1 179 ? 2.246 2.348 -18.827 1.00 78.94 179 LYS A CA 1
ATOM 1351 C C . LYS A 1 179 ? 3.456 2.771 -19.648 1.00 78.94 179 LYS A C 1
ATOM 1353 O O . LYS A 1 179 ? 3.833 3.936 -19.638 1.00 78.94 179 LYS A O 1
ATOM 1358 N N . GLY A 1 180 ? 3.900 1.858 -20.508 1.00 72.12 180 GLY A N 1
ATOM 1359 C CA . GLY A 1 180 ? 4.995 2.027 -21.457 1.00 72.12 180 GLY A CA 1
ATOM 1360 C C . GLY A 1 180 ? 6.380 1.843 -20.834 1.00 72.12 180 GLY A C 1
ATOM 1361 O O . GLY A 1 180 ? 6.546 0.890 -20.087 1.00 72.12 180 GLY A O 1
ATOM 1362 N N . ASP A 1 181 ? 7.351 2.661 -21.248 1.00 64.38 181 ASP A N 1
ATOM 1363 C CA . ASP A 1 181 ? 8.745 2.586 -20.790 1.00 64.38 181 ASP A CA 1
ATOM 1364 C C . ASP A 1 181 ? 8.958 3.477 -19.559 1.00 64.38 181 ASP A C 1
ATOM 1366 O O . ASP A 1 181 ? 8.091 4.270 -19.175 1.00 64.38 181 ASP A O 1
ATOM 1370 N N . GLU A 1 182 ? 10.127 3.378 -18.953 1.00 53.66 182 GLU A N 1
ATOM 1371 C CA . GLU A 1 182 ? 10.467 3.947 -17.649 1.00 53.66 182 GLU A CA 1
ATOM 1372 C C . GLU A 1 182 ? 10.452 5.481 -17.565 1.00 53.66 182 GLU A C 1
ATOM 1374 O O . GLU A 1 182 ? 10.498 6.097 -16.493 1.00 53.66 182 GLU A O 1
ATOM 1379 N N . ASN A 1 183 ? 10.319 6.138 -18.715 1.00 55.12 183 ASN A N 1
ATOM 1380 C CA . ASN A 1 183 ? 10.123 7.578 -18.805 1.00 55.12 183 ASN A CA 1
ATOM 1381 C C . ASN A 1 183 ? 8.657 8.012 -18.754 1.00 55.12 183 ASN A C 1
ATOM 1383 O O . ASN A 1 183 ? 8.382 9.215 -18.820 1.00 55.12 183 ASN A O 1
ATOM 1387 N N . LYS A 1 184 ? 7.727 7.068 -18.622 1.00 71.44 184 LYS A N 1
ATOM 1388 C CA . LYS A 1 184 ? 6.288 7.324 -18.583 1.00 71.44 184 LYS A CA 1
ATOM 1389 C C . LYS A 1 184 ? 5.750 7.183 -17.163 1.00 71.44 184 LYS A C 1
ATOM 1391 O O . LYS A 1 184 ? 6.476 7.309 -16.176 1.00 71.44 184 LYS A O 1
ATOM 1396 N N . TYR A 1 185 ? 4.434 7.063 -17.066 1.00 80.44 185 TYR A N 1
ATOM 1397 C CA . TYR A 1 185 ? 3.713 7.358 -15.847 1.00 80.44 185 TYR A CA 1
ATOM 1398 C C . TYR A 1 185 ? 3.304 6.092 -15.112 1.00 80.44 185 TYR A C 1
ATOM 1400 O O . TYR A 1 185 ? 2.687 5.183 -15.676 1.00 80.44 185 TYR A O 1
ATOM 1408 N N . THR A 1 186 ? 3.603 6.087 -13.819 1.00 89.31 186 THR A N 1
ATOM 1409 C CA . THR A 1 186 ? 2.989 5.189 -12.855 1.00 89.31 186 THR A CA 1
ATOM 1410 C C . THR A 1 186 ? 1.913 5.921 -12.089 1.00 89.31 186 THR A C 1
ATOM 1412 O O . THR A 1 186 ? 2.104 7.042 -11.617 1.00 89.31 186 THR A O 1
ATOM 1415 N N . GLN A 1 187 ? 0.798 5.229 -11.908 1.00 94.19 187 GLN A N 1
ATOM 1416 C CA . GLN A 1 187 ? -0.266 5.628 -11.011 1.00 94.19 187 GLN A CA 1
ATOM 1417 C C . GLN A 1 187 ? -0.434 4.583 -9.918 1.00 94.19 187 GLN A C 1
ATOM 1419 O O . GLN A 1 187 ? -0.276 3.375 -10.125 1.00 94.19 187 GLN A O 1
ATOM 1424 N N . TYR A 1 188 ? -0.804 5.056 -8.740 1.00 97.00 188 TYR A N 1
ATOM 1425 C CA . TYR A 1 188 ? -1.023 4.230 -7.568 1.00 97.00 188 TYR A CA 1
ATOM 1426 C C . TYR A 1 188 ? -2.456 4.387 -7.092 1.00 97.00 188 TYR A C 1
ATOM 1428 O O . TYR A 1 188 ? -3.031 5.473 -7.163 1.00 97.00 188 TYR A O 1
ATOM 1436 N N . LYS A 1 189 ? -3.021 3.299 -6.574 1.00 98.25 189 LYS A N 1
ATOM 1437 C CA . LYS A 1 189 ? -4.292 3.331 -5.857 1.00 98.25 189 LYS A CA 1
ATOM 1438 C C . LYS A 1 189 ? -4.061 3.201 -4.370 1.00 98.25 189 LYS A C 1
ATOM 1440 O O . LYS A 1 189 ? -3.247 2.387 -3.921 1.00 98.25 189 LYS A O 1
ATOM 1445 N N . SER A 1 190 ? -4.814 3.989 -3.624 1.00 98.62 190 SER A N 1
ATOM 1446 C CA . SER A 1 190 ? -4.844 3.965 -2.173 1.00 98.62 190 SER A CA 1
ATOM 1447 C C . SER A 1 190 ? -6.276 3.965 -1.663 1.00 98.62 190 SER A C 1
ATOM 1449 O O . SER A 1 190 ? -7.203 4.301 -2.396 1.00 98.62 190 SER A O 1
ATOM 1451 N N . GLY A 1 191 ? -6.471 3.573 -0.411 1.00 98.44 191 GLY A N 1
ATOM 1452 C CA . GLY A 1 191 ? -7.777 3.640 0.237 1.00 98.44 191 GLY A CA 1
ATOM 1453 C C . GLY A 1 191 ? -7.680 3.465 1.745 1.00 98.44 191 GLY A C 1
ATOM 1454 O O . GLY A 1 191 ? -6.641 3.051 2.265 1.00 98.44 191 GLY A O 1
ATOM 1455 N N . THR A 1 192 ? -8.760 3.808 2.434 1.00 98.62 192 THR A N 1
ATOM 1456 C CA . THR A 1 192 ? -8.901 3.692 3.888 1.00 98.62 192 THR A CA 1
ATOM 1457 C C . THR A 1 192 ? -9.506 2.332 4.226 1.00 98.62 192 THR A C 1
ATOM 1459 O O . THR A 1 192 ? -10.475 1.909 3.597 1.00 98.62 192 THR A O 1
ATOM 1462 N N . MET A 1 193 ? -8.961 1.639 5.226 1.00 98.50 193 MET A N 1
ATOM 1463 C CA . MET A 1 193 ? -9.524 0.370 5.696 1.00 98.50 193 MET A CA 1
ATOM 1464 C C . MET A 1 193 ? -10.586 0.638 6.762 1.00 98.50 193 MET A C 1
ATOM 1466 O O . MET A 1 193 ? -10.278 1.209 7.808 1.00 98.50 193 MET A O 1
ATOM 1470 N N . ARG A 1 194 ? -11.820 0.189 6.524 1.00 98.31 194 ARG A N 1
ATOM 1471 C CA . ARG A 1 194 ? -12.918 0.226 7.501 1.00 98.31 194 ARG A CA 1
ATOM 1472 C C . ARG A 1 194 ? -13.280 -1.189 7.926 1.00 98.31 194 ARG A C 1
ATOM 1474 O O . ARG A 1 194 ? -13.452 -2.058 7.077 1.00 98.31 194 ARG A O 1
ATOM 1481 N N . VAL A 1 195 ? -13.427 -1.433 9.224 1.00 97.44 195 VAL A N 1
ATOM 1482 C CA . VAL A 1 195 ? -13.838 -2.750 9.731 1.00 97.44 195 VAL A CA 1
ATOM 1483 C C . VAL A 1 195 ? -15.326 -2.974 9.450 1.00 97.44 195 VAL A C 1
ATOM 1485 O O . VAL A 1 195 ? -16.180 -2.168 9.829 1.00 97.44 195 VAL A O 1
ATOM 1488 N N . THR A 1 196 ? -15.644 -4.094 8.803 1.00 92.38 196 THR A N 1
ATOM 1489 C CA . THR A 1 196 ? -17.017 -4.485 8.449 1.00 92.38 196 THR A CA 1
ATOM 1490 C C . THR A 1 196 ? -17.826 -4.880 9.684 1.00 92.38 196 THR A C 1
ATOM 1492 O O . THR A 1 196 ? -17.292 -5.430 10.653 1.00 92.38 196 THR A O 1
ATOM 1495 N N . GLY A 1 197 ? -19.130 -4.588 9.673 1.00 76.81 197 GLY A N 1
ATOM 1496 C CA . GLY A 1 197 ? -20.055 -4.991 10.739 1.00 76.81 197 GLY A CA 1
ATOM 1497 C C . GLY A 1 197 ? -19.831 -4.287 12.080 1.00 76.81 197 GLY A C 1
ATOM 1498 O O . GLY A 1 197 ? -20.012 -4.907 13.124 1.00 76.81 197 GLY A O 1
ATOM 1499 N N . SER A 1 198 ? -19.384 -3.026 12.075 1.00 59.72 198 SER A N 1
ATOM 1500 C CA . SER A 1 198 ? -19.155 -2.269 13.313 1.00 59.72 198 SER A CA 1
ATOM 1501 C C . SER A 1 198 ? -20.483 -1.802 13.918 1.00 59.72 198 SER A C 1
ATOM 1503 O O . SER A 1 198 ? -20.903 -0.669 13.733 1.00 59.72 198 SER A O 1
ATOM 1505 N N . ALA A 1 199 ? -21.170 -2.715 14.605 1.00 46.31 199 ALA A N 1
ATOM 1506 C CA . ALA A 1 199 ? -22.233 -2.411 15.559 1.00 46.31 199 ALA A CA 1
ATOM 1507 C C . ALA A 1 199 ? -21.687 -2.572 16.990 1.00 46.31 199 ALA A C 1
ATOM 1509 O O . ALA A 1 199 ? -20.820 -3.410 17.238 1.00 46.31 199 ALA A O 1
ATOM 1510 N N . SER A 1 200 ? -22.169 -1.731 17.909 1.00 41.53 200 SER A N 1
ATOM 1511 C CA . SER A 1 200 ? -21.632 -1.522 19.259 1.00 41.53 200 SER A CA 1
ATOM 1512 C C . SER A 1 200 ? -21.519 -2.810 20.082 1.00 41.53 200 SER A C 1
ATOM 1514 O O . SER A 1 200 ? -22.531 -3.455 20.361 1.00 41.53 200 SER A O 1
ATOM 1516 N N . SER A 1 201 ? -20.324 -3.151 20.561 1.00 43.00 201 SER A N 1
ATOM 1517 C CA . SER A 1 201 ? -20.180 -4.162 21.611 1.00 43.00 201 SER A CA 1
ATOM 1518 C C . SER A 1 201 ? -20.358 -3.516 22.987 1.00 43.00 201 SER A C 1
ATOM 1520 O O . SER A 1 201 ? -19.428 -2.910 23.518 1.00 43.00 201 SER A O 1
ATOM 1522 N N . ALA A 1 202 ? -21.545 -3.669 23.577 1.00 36.62 202 ALA A N 1
ATOM 1523 C CA . ALA A 1 202 ? -21.678 -3.703 25.032 1.00 36.62 202 ALA A CA 1
ATOM 1524 C C . ALA A 1 202 ? -21.050 -5.017 25.554 1.00 36.62 202 ALA A C 1
ATOM 1526 O O . ALA A 1 202 ? -21.100 -6.026 24.843 1.00 36.62 202 ALA A O 1
ATOM 1527 N N . PRO A 1 203 ? -20.454 -5.048 26.759 1.00 44.50 203 PRO A N 1
ATOM 1528 C CA . PRO A 1 203 ? -19.833 -6.259 27.280 1.00 44.50 203 PRO A CA 1
ATOM 1529 C C . PRO A 1 203 ? -20.918 -7.292 27.613 1.00 44.50 203 PRO A C 1
ATOM 1531 O O . PRO A 1 203 ? -21.774 -7.043 28.462 1.00 44.50 203 PRO A O 1
ATOM 1534 N N . GLN A 1 204 ? -20.894 -8.457 26.959 1.00 38.59 204 GLN A N 1
ATOM 1535 C CA . GLN A 1 204 ? -21.659 -9.604 27.441 1.00 38.59 204 GLN A CA 1
ATOM 1536 C C . GLN A 1 204 ? -20.900 -10.244 28.601 1.00 38.59 204 GLN A C 1
ATOM 1538 O O . GLN A 1 204 ? -19.779 -10.723 28.449 1.00 38.59 204 GLN A O 1
ATOM 1543 N N . ALA A 1 205 ? -21.543 -10.189 29.764 1.00 36.97 205 ALA A N 1
ATOM 1544 C CA . ALA A 1 205 ? -21.144 -10.861 30.983 1.00 36.97 205 ALA A CA 1
ATOM 1545 C C . ALA A 1 205 ? -21.009 -12.375 30.773 1.00 36.97 205 ALA A C 1
ATOM 1547 O O . ALA A 1 205 ? -21.772 -12.994 30.028 1.00 36.97 205 ALA A O 1
ATOM 1548 N N . GLU A 1 206 ? -20.032 -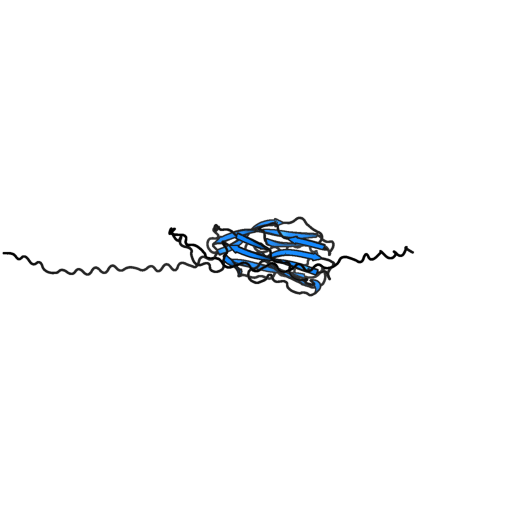12.947 31.470 1.00 39.28 206 GLU A N 1
ATOM 1549 C CA . GLU A 1 206 ? -19.755 -14.373 31.511 1.00 39.28 206 GLU A CA 1
ATOM 1550 C C . GLU A 1 206 ? -20.956 -15.183 32.019 1.00 39.28 206 GLU A C 1
ATOM 1552 O O . GLU A 1 206 ? -21.574 -14.858 33.033 1.00 39.28 206 GLU A O 1
ATOM 1557 N N . GLY A 1 207 ? -21.249 -16.275 31.314 1.00 34.34 207 GLY A N 1
ATOM 1558 C CA . GLY A 1 207 ? -22.244 -17.274 31.682 1.00 34.34 207 GLY A CA 1
ATOM 1559 C C . GLY A 1 207 ? -21.663 -18.672 31.506 1.00 34.34 207 GLY A C 1
ATOM 1560 O O . GLY A 1 207 ? -21.673 -19.230 30.415 1.00 34.34 207 GLY A O 1
ATOM 1561 N N . SER A 1 208 ? -21.130 -19.189 32.609 1.00 33.22 208 SER A N 1
ATOM 1562 C CA . SER A 1 208 ? -20.690 -20.564 32.857 1.00 33.22 208 SER A CA 1
ATOM 1563 C C . SER A 1 208 ? -21.693 -21.634 32.391 1.00 33.22 208 SER A C 1
ATOM 1565 O O . SER A 1 208 ? -22.887 -21.506 32.661 1.00 33.22 208 SER A O 1
ATOM 1567 N N . GLY A 1 209 ? -21.202 -22.739 31.805 1.00 30.56 209 GLY A N 1
ATOM 1568 C CA . GLY A 1 209 ? -21.915 -24.021 31.888 1.00 30.56 209 GLY A CA 1
ATOM 1569 C C . GLY A 1 209 ? -21.746 -25.032 30.748 1.00 30.56 209 GLY A C 1
ATOM 1570 O O . GLY A 1 209 ? -22.496 -25.006 29.784 1.00 30.56 209 GLY A O 1
ATOM 1571 N N . SER A 1 210 ? -20.899 -26.035 31.006 1.00 32.41 210 SER A N 1
ATOM 1572 C CA . SER A 1 210 ? -21.095 -27.461 30.673 1.00 32.41 210 SER A CA 1
ATOM 1573 C C . SER A 1 210 ? -20.797 -27.988 29.257 1.00 32.41 210 SER A C 1
ATOM 1575 O O . SER A 1 210 ? -21.602 -27.939 28.334 1.00 32.41 210 SER A O 1
ATOM 1577 N N . THR A 1 211 ? -19.663 -28.683 29.200 1.00 32.34 211 THR A N 1
ATOM 1578 C CA . THR A 1 211 ? -19.241 -29.766 28.300 1.00 32.34 211 THR A CA 1
ATOM 1579 C C . THR A 1 211 ? -20.342 -30.786 27.980 1.00 32.34 211 THR A C 1
ATOM 1581 O O . THR A 1 211 ? -21.004 -31.274 28.893 1.00 32.34 211 THR A O 1
ATOM 1584 N N . GLN A 1 212 ? -20.434 -31.219 26.717 1.00 34.12 212 GLN A N 1
ATOM 1585 C CA . GLN A 1 212 ? -20.883 -32.568 26.352 1.00 34.12 212 GLN A CA 1
ATOM 1586 C C . GLN A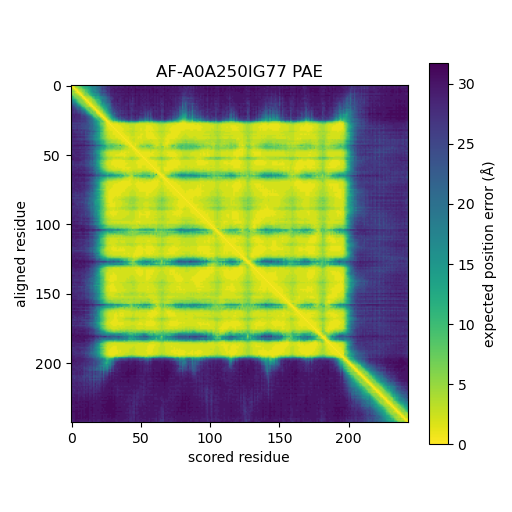 1 212 ? -20.314 -33.005 24.992 1.00 34.12 212 GLN A C 1
ATOM 1588 O O . GLN A 1 212 ? -19.992 -32.201 24.123 1.00 34.12 212 GLN A O 1
ATOM 1593 N N . THR A 1 213 ? -20.106 -34.310 24.905 1.00 31.86 213 THR A N 1
ATOM 1594 C CA . THR A 1 213 ? -19.093 -35.044 24.146 1.00 31.86 213 THR A CA 1
ATOM 1595 C C . THR A 1 213 ? -19.502 -35.354 22.701 1.00 31.86 213 THR A C 1
ATOM 1597 O O . THR A 1 213 ? -20.676 -35.557 22.406 1.00 31.86 213 THR A O 1
ATOM 1600 N N . ALA A 1 214 ? -18.506 -35.444 21.814 1.00 36.50 214 ALA A N 1
ATOM 1601 C CA . ALA A 1 214 ? -18.623 -35.920 20.434 1.00 36.50 214 ALA A CA 1
ATOM 1602 C C . ALA A 1 214 ? -19.008 -37.411 20.338 1.00 36.50 214 ALA A C 1
ATOM 1604 O O . ALA A 1 214 ? -18.731 -38.176 21.266 1.00 36.50 214 ALA A O 1
ATOM 1605 N N . PRO A 1 215 ? -19.500 -37.847 19.165 1.00 38.12 215 PRO A N 1
ATOM 1606 C CA . PRO A 1 215 ? -19.100 -39.143 18.645 1.00 38.12 215 PRO A CA 1
ATOM 1607 C C . PRO A 1 215 ? -18.432 -39.058 17.266 1.00 38.12 215 PRO A C 1
ATOM 1609 O O . PRO A 1 215 ? -18.706 -38.193 16.435 1.00 38.12 215 PRO A O 1
ATOM 1612 N N . ASP A 1 216 ? -17.538 -40.022 17.093 1.00 32.78 216 ASP A N 1
ATOM 1613 C CA . ASP A 1 216 ? -16.646 -40.315 15.982 1.00 32.78 216 ASP A CA 1
ATOM 1614 C C . ASP A 1 216 ? -17.240 -40.225 14.569 1.00 32.78 216 ASP A C 1
ATOM 1616 O O . ASP A 1 216 ? -18.263 -40.831 14.250 1.00 32.78 216 ASP A O 1
ATOM 1620 N N . ALA A 1 217 ? -16.470 -39.612 13.664 1.00 38.91 217 ALA A N 1
ATOM 1621 C CA . ALA A 1 217 ? -16.581 -39.824 12.224 1.00 38.91 217 ALA A CA 1
ATOM 1622 C C . ALA A 1 217 ? -15.196 -40.111 11.614 1.00 38.91 217 ALA A C 1
ATOM 1624 O O . ALA A 1 217 ? -14.452 -39.228 11.198 1.00 38.91 217 ALA A O 1
ATOM 1625 N N . LYS A 1 218 ? -14.874 -41.406 11.628 1.00 36.94 218 LYS A N 1
ATOM 1626 C CA . LYS A 1 218 ? -14.083 -42.209 10.680 1.00 36.94 218 LYS A CA 1
ATOM 1627 C C . LYS A 1 218 ? -13.280 -41.455 9.598 1.00 36.94 218 LYS A C 1
ATOM 1629 O O . LYS A 1 218 ? -13.828 -40.927 8.633 1.00 36.94 218 LYS A O 1
ATOM 1634 N N . ALA A 1 219 ? -11.956 -41.557 9.715 1.00 39.22 219 ALA A N 1
ATOM 1635 C CA . ALA A 1 219 ? -10.964 -41.125 8.735 1.00 39.22 219 ALA A CA 1
ATOM 1636 C C . ALA A 1 219 ? -11.091 -41.853 7.374 1.00 39.22 219 ALA A C 1
ATOM 1638 O O . ALA A 1 219 ? -11.254 -43.079 7.350 1.00 39.22 219 ALA A O 1
ATOM 1639 N N . PRO A 1 220 ? -10.952 -41.150 6.235 1.00 42.41 220 PRO A N 1
ATOM 1640 C CA . PRO A 1 220 ? -10.704 -41.779 4.946 1.00 42.41 220 PRO A CA 1
ATOM 1641 C C . PRO A 1 220 ? -9.218 -42.142 4.765 1.00 42.41 220 PRO A C 1
ATOM 1643 O O . PRO A 1 220 ? -8.311 -41.429 5.187 1.00 42.41 220 PRO A O 1
ATOM 1646 N N . ALA A 1 221 ? -9.008 -43.300 4.138 1.00 41.47 221 ALA A N 1
ATOM 1647 C CA . ALA A 1 221 ? -7.733 -43.964 3.890 1.00 41.47 221 ALA A CA 1
ATOM 1648 C C . ALA A 1 221 ? -6.758 -43.155 2.997 1.00 41.47 221 ALA A C 1
ATOM 1650 O O . ALA A 1 221 ? -7.198 -42.362 2.163 1.00 41.47 221 ALA A O 1
ATOM 1651 N N . PRO A 1 222 ? -5.435 -43.390 3.122 1.00 40.12 222 PRO A N 1
ATOM 1652 C CA . PRO A 1 222 ? -4.407 -42.647 2.395 1.00 40.12 222 PRO A CA 1
ATOM 1653 C C . PRO A 1 222 ? -4.438 -42.937 0.888 1.00 40.12 222 PRO A C 1
ATOM 1655 O O . PRO A 1 222 ? -4.345 -44.088 0.453 1.00 40.12 222 PRO A O 1
ATOM 1658 N N . GLN A 1 223 ? -4.525 -41.879 0.077 1.00 42.03 223 GLN A N 1
ATOM 1659 C CA . GLN A 1 223 ? -4.309 -41.969 -1.364 1.00 42.03 223 GLN A CA 1
ATOM 1660 C C . GLN A 1 223 ? -2.824 -42.190 -1.667 1.00 42.03 223 GLN A C 1
ATOM 1662 O O . GLN A 1 223 ? -1.941 -41.515 -1.141 1.00 42.03 223 GLN A O 1
ATOM 1667 N N . LYS A 1 224 ? -2.582 -43.185 -2.523 1.00 37.81 224 LYS A N 1
ATOM 1668 C CA . LYS A 1 224 ? -1.273 -43.648 -2.976 1.00 37.81 224 LYS A CA 1
ATOM 1669 C C . LYS A 1 224 ? -0.481 -42.532 -3.656 1.00 37.81 224 LYS A C 1
ATOM 1671 O O . LYS A 1 224 ? -0.945 -41.904 -4.603 1.00 37.81 224 LYS A O 1
ATOM 1676 N N . THR A 1 225 ? 0.754 -42.388 -3.200 1.00 34.00 225 THR A N 1
ATOM 1677 C CA . THR A 1 225 ? 1.873 -41.734 -3.870 1.00 34.00 225 THR A CA 1
ATOM 1678 C C . THR A 1 225 ? 2.064 -42.293 -5.280 1.00 34.00 225 THR A C 1
ATOM 1680 O O . THR A 1 225 ? 2.275 -43.491 -5.467 1.00 34.00 225 THR A O 1
ATOM 1683 N N . GLN A 1 226 ? 2.002 -41.416 -6.281 1.00 35.75 226 GLN A N 1
ATOM 1684 C CA . GLN A 1 226 ? 2.394 -41.733 -7.648 1.00 35.75 226 GLN A CA 1
ATOM 1685 C C . GLN A 1 226 ? 3.895 -41.465 -7.781 1.00 35.75 226 GLN A C 1
ATOM 1687 O O . GLN A 1 226 ? 4.355 -40.326 -7.756 1.00 35.75 226 GLN A O 1
ATOM 1692 N N . THR A 1 227 ? 4.662 -42.545 -7.849 1.00 35.34 227 THR A N 1
ATOM 1693 C CA . THR A 1 227 ? 6.099 -42.556 -8.105 1.00 35.34 227 THR A CA 1
ATOM 1694 C C . THR A 1 227 ? 6.363 -42.293 -9.588 1.00 35.34 227 THR A C 1
ATOM 1696 O O . THR A 1 227 ? 6.055 -43.118 -10.445 1.00 35.34 227 THR A O 1
ATOM 1699 N N . THR A 1 228 ? 6.953 -41.144 -9.911 1.00 45.06 228 THR A N 1
ATOM 1700 C CA . THR A 1 228 ? 7.591 -40.900 -11.214 1.00 45.06 228 THR A CA 1
ATOM 1701 C C . THR A 1 228 ? 9.003 -41.501 -11.235 1.00 45.06 228 THR A C 1
ATOM 1703 O O . THR A 1 228 ? 9.740 -41.331 -10.261 1.00 45.06 228 THR A O 1
ATOM 1706 N N . PRO A 1 229 ? 9.408 -42.197 -12.313 1.00 45.94 229 PRO A N 1
ATOM 1707 C CA . PRO A 1 229 ? 10.734 -42.799 -12.424 1.00 45.94 229 PRO A CA 1
ATOM 1708 C C . PRO A 1 229 ? 11.833 -41.744 -12.668 1.00 45.94 229 PRO A C 1
ATOM 1710 O O . PRO A 1 229 ? 11.588 -40.761 -13.372 1.00 45.94 229 PRO A O 1
ATOM 1713 N N . PRO A 1 230 ? 13.057 -41.944 -12.143 1.00 40.03 230 PRO A N 1
ATOM 1714 C CA . PRO A 1 230 ? 14.199 -41.093 -12.439 1.00 40.03 230 PRO A CA 1
ATOM 1715 C C . PRO A 1 230 ? 14.910 -41.557 -13.719 1.00 40.03 230 PRO A C 1
ATOM 1717 O O . PRO A 1 230 ? 15.148 -42.748 -13.912 1.00 40.03 230 PRO A O 1
ATOM 1720 N N . GLY A 1 231 ? 15.329 -40.601 -14.551 1.00 34.56 231 GLY A N 1
ATOM 1721 C CA . GLY A 1 231 ? 16.420 -40.814 -15.503 1.00 34.56 231 GLY A CA 1
ATOM 1722 C C . GLY A 1 231 ? 16.184 -40.261 -16.905 1.00 34.56 231 GLY A C 1
ATOM 1723 O O . GLY A 1 231 ? 15.493 -40.873 -17.713 1.00 34.56 231 GLY A O 1
ATOM 1724 N N . LYS A 1 232 ? 16.880 -39.168 -17.232 1.00 39.59 232 LYS A N 1
ATOM 1725 C CA . LYS A 1 232 ? 17.943 -39.191 -18.249 1.00 39.59 232 LYS A CA 1
ATOM 1726 C C . LYS A 1 232 ? 18.757 -37.900 -18.192 1.00 39.59 232 LYS A C 1
ATOM 1728 O O . LYS A 1 232 ? 18.272 -36.813 -18.477 1.00 39.59 232 LYS A O 1
ATOM 1733 N N . THR A 1 233 ? 20.010 -38.079 -17.803 1.00 38.56 233 THR A N 1
ATOM 1734 C CA . THR A 1 233 ? 21.125 -37.147 -17.920 1.00 38.56 233 THR A CA 1
ATOM 1735 C C . THR A 1 233 ? 21.272 -36.724 -19.383 1.00 38.56 233 THR A C 1
ATOM 1737 O O . THR A 1 233 ? 21.469 -37.579 -20.246 1.00 38.56 233 THR A O 1
ATOM 1740 N N . ALA A 1 234 ? 21.175 -35.425 -19.663 1.00 42.03 234 ALA A N 1
ATOM 1741 C CA . ALA A 1 234 ? 21.602 -34.845 -20.929 1.00 42.03 234 ALA A CA 1
ATOM 1742 C C . ALA A 1 234 ? 22.955 -34.160 -20.707 1.00 42.03 234 ALA A C 1
ATOM 1744 O O . ALA A 1 234 ? 23.107 -33.290 -19.852 1.00 42.03 234 ALA A O 1
ATOM 1745 N N . THR A 1 235 ? 23.942 -34.637 -21.450 1.00 45.69 235 THR A N 1
ATOM 1746 C CA . THR A 1 235 ? 25.309 -34.136 -21.577 1.00 45.69 235 THR A CA 1
ATOM 1747 C C . THR A 1 235 ? 25.332 -32.686 -22.090 1.00 45.69 235 THR A C 1
ATOM 1749 O O . THR A 1 235 ? 24.525 -32.346 -22.956 1.00 45.69 235 THR A O 1
ATOM 1752 N N . PRO A 1 236 ? 26.262 -31.830 -21.621 1.00 42.00 236 PRO A N 1
ATOM 1753 C CA . PRO A 1 236 ? 26.419 -30.474 -22.138 1.00 42.00 236 PRO A CA 1
ATOM 1754 C C . PRO A 1 236 ? 27.150 -30.497 -23.489 1.00 42.00 236 PRO A C 1
ATOM 1756 O O . PRO A 1 236 ? 28.273 -30.990 -23.595 1.00 42.00 236 PRO A O 1
ATOM 1759 N N . GLY A 1 237 ? 26.496 -29.974 -24.526 1.00 43.31 237 GLY A N 1
ATOM 1760 C CA . GLY A 1 237 ? 27.065 -29.779 -25.857 1.00 43.31 237 GLY A CA 1
ATOM 1761 C C . GLY A 1 237 ? 27.649 -28.375 -26.021 1.00 43.31 237 GLY A C 1
ATOM 1762 O O . GLY A 1 237 ? 26.917 -27.397 -25.945 1.00 43.31 237 GLY A O 1
ATOM 1763 N N . SER A 1 238 ? 28.964 -28.341 -26.236 1.00 46.78 238 SER A N 1
ATOM 1764 C CA . SER A 1 238 ? 29.811 -27.354 -26.926 1.00 46.78 238 SER A CA 1
ATOM 1765 C C . SER A 1 238 ? 29.463 -25.859 -26.900 1.00 46.78 238 SER A C 1
ATOM 1767 O O . SER A 1 238 ? 28.542 -25.385 -27.559 1.00 46.78 238 SER A O 1
ATOM 1769 N N . ALA A 1 239 ? 30.369 -25.104 -26.276 1.00 50.59 239 ALA A N 1
ATOM 1770 C CA . ALA A 1 239 ? 30.605 -23.688 -26.532 1.00 50.59 239 ALA A CA 1
ATOM 1771 C C . ALA A 1 239 ? 31.229 -23.456 -27.929 1.00 50.59 239 ALA A C 1
ATOM 1773 O O . ALA A 1 239 ? 32.073 -24.255 -28.347 1.00 50.59 239 ALA A O 1
ATOM 1774 N N . PRO A 1 240 ? 30.907 -22.352 -28.624 1.00 61.31 240 PRO A N 1
ATOM 1775 C CA . PRO A 1 240 ? 31.746 -21.817 -29.689 1.00 61.31 240 PRO A CA 1
ATOM 1776 C C . PRO A 1 240 ? 32.781 -20.825 -29.127 1.00 61.31 240 PRO A C 1
ATOM 1778 O O . PRO A 1 240 ? 32.474 -19.986 -28.280 1.00 61.31 240 PRO A O 1
ATOM 1781 N N . ALA A 1 241 ? 34.021 -20.949 -29.604 1.00 51.16 241 ALA A N 1
ATOM 1782 C CA . ALA A 1 241 ? 35.128 -20.037 -29.329 1.00 51.16 241 ALA A CA 1
ATOM 1783 C C . ALA A 1 241 ? 34.938 -18.676 -30.042 1.00 51.16 241 ALA A C 1
ATOM 1785 O O . ALA A 1 241 ? 34.267 -18.627 -31.075 1.00 51.16 241 ALA A O 1
ATOM 1786 N N . PRO A 1 242 ? 35.528 -17.586 -29.517 1.00 66.44 242 PRO A N 1
ATOM 1787 C CA . PRO A 1 242 ? 35.397 -16.249 -30.086 1.00 66.44 242 PRO A CA 1
ATOM 1788 C C . PRO A 1 242 ? 36.324 -16.027 -31.292 1.00 66.44 242 PRO A C 1
ATOM 1790 O O . PRO A 1 242 ? 37.472 -16.477 -31.295 1.00 66.44 242 PRO A O 1
ATOM 1793 N N . HIS A 1 243 ? 35.816 -15.274 -32.270 1.00 53.75 243 HIS A N 1
ATOM 1794 C CA . HIS A 1 243 ? 36.593 -14.492 -33.231 1.00 53.75 243 HIS A CA 1
ATOM 1795 C C . HIS A 1 243 ? 36.421 -13.010 -32.905 1.00 53.75 243 HIS A C 1
ATOM 1797 O O . HIS A 1 243 ? 35.284 -12.635 -32.535 1.00 53.75 243 HIS A O 1
#

Mean predicted aligned error: 14.68 Å

Organism: NCBI:txid1294270